Protein AF-A0A9W4S3T9-F1 (afdb_monomer_lite)

Radius of gyration: 27.07 Å; chains: 1; bounding box: 64×76×91 Å

Secondary structure (DSSP, 8-state):
---GGGG--PPPPPHHHHHHHHHHHTT---HHHHHHIIIII--EEEE--HHHHTTTTSS-------TT-HHHHHHHHHHHHHHTTS---------------------S-----TT--TTGGGSPPPPTTS---EEEEE-HHHH-TTS-GGGSPP---SEEEEEPPPPPPB-TTS-B-PPP---EEE-TTS-EEE-SS-HHHHHHHHHHHHHHT---EE-HHHHS----TTS-HHHHHHHHHHHHTHHHHHHHSSEEEEEEEEEE--HHHHHHHHHHHHHHTT-TTSPPP---HHHHHHHHHHHHHHHTSGGGG-TTHHHHHHHHGGGEEEEEEEPTT---------SS-PPP-GGGTS--SS--SEEEEE--

Sequence (372 aa):
MEDDLGKTGLPPLGVEDIEKMKDLWKFSIRRSAAETWAYRDIKFLVYDDTDDEMKGGTDDEQPFYDSEDEAATLQRAIEMSLETEHNSSGAEPSQHTETGPSDQHQSPNDHKPSGGCDICCNVPEFPYTRKARTFRLISPASLYPDRDLEQIPLCTHYVAVSYCWPEPIFDGQGQLLKTPVECKVRDLDGTVRDARALDDVLGRAVDFANCMGLRMIWIDQECLPQPTDQSPDEEKEYQQLGVQAMDLVYNRACVTVGLHAGTIVDQNQVNALRTLISLSEIGELRPLPRLNSLILDYLYSFLGMVTSDRWYTRAWVVQESISAGVGLFLSFRRGEGIEYPSSLRSSRNPPKHSLDLHPLRHSSQLINIQVD

pLDDT: mean 78.06, std 19.21, range [27.91, 98.19]

InterPro domains:
  IPR010730 Heterokaryon incompatibility [PF06985] (158-320)
  IPR052895 Heterokaryon Regulation/Transcriptional Modulator [PTHR24148] (136-325)

Structure (mmCIF, N/CA/C/O backbone):
data_AF-A0A9W4S3T9-F1
#
_entry.id   AF-A0A9W4S3T9-F1
#
loop_
_atom_site.group_PDB
_atom_site.id
_atom_site.type_symbol
_atom_site.label_atom_id
_atom_site.label_alt_id
_atom_site.label_comp_id
_atom_site.label_asym_id
_atom_site.label_entity_id
_atom_site.label_seq_id
_atom_site.pdbx_PDB_ins_code
_atom_site.Cartn_x
_atom_site.Cartn_y
_atom_site.Cartn_z
_atom_site.occupancy
_atom_site.B_iso_or_equiv
_atom_site.auth_seq_id
_atom_site.auth_comp_id
_atom_site.auth_asym_id
_atom_site.auth_atom_id
_atom_site.pdbx_PDB_model_num
ATOM 1 N N . MET A 1 1 ? -37.701 6.080 -22.596 1.00 43.81 1 MET A N 1
ATOM 2 C CA . MET A 1 1 ? -36.328 6.599 -22.483 1.00 43.81 1 MET A CA 1
ATOM 3 C C . MET A 1 1 ? -35.898 6.819 -23.918 1.00 43.81 1 MET A C 1
ATOM 5 O O . MET A 1 1 ? -35.579 5.856 -24.599 1.00 43.81 1 MET A O 1
ATOM 9 N N . GLU A 1 2 ? -36.182 8.016 -24.429 1.00 38.84 2 GLU A N 1
ATOM 10 C CA . GLU A 1 2 ? -35.899 8.379 -25.819 1.00 38.84 2 GLU A CA 1
ATOM 11 C C . GLU A 1 2 ? -34.386 8.526 -25.993 1.00 38.84 2 GLU A C 1
ATOM 13 O O . GLU A 1 2 ? -33.693 8.982 -25.086 1.00 38.84 2 GLU A O 1
ATOM 18 N N . ASP A 1 3 ? -33.894 8.044 -27.128 1.00 45.81 3 ASP A N 1
ATOM 19 C CA . ASP A 1 3 ? -32.485 7.998 -27.496 1.00 45.81 3 ASP A CA 1
ATOM 20 C C . ASP A 1 3 ? -31.960 9.420 -27.770 1.00 45.81 3 ASP A C 1
ATOM 22 O O . ASP A 1 3 ? -32.182 9.997 -28.837 1.00 45.81 3 ASP A O 1
ATOM 26 N N . ASP A 1 4 ? -31.295 10.001 -26.769 1.00 48.28 4 ASP A N 1
ATOM 27 C CA . ASP A 1 4 ? -30.724 11.357 -26.789 1.00 48.28 4 ASP A CA 1
ATOM 28 C C . ASP A 1 4 ? -29.464 11.487 -27.676 1.00 48.28 4 ASP A C 1
ATOM 30 O O . ASP A 1 4 ? -28.865 12.560 -27.765 1.00 48.28 4 ASP A O 1
ATOM 34 N N . LEU A 1 5 ? -29.059 10.432 -28.394 1.00 53.06 5 LEU A N 1
ATOM 35 C CA . LEU A 1 5 ? -27.903 10.476 -29.301 1.00 53.06 5 LEU A CA 1
ATOM 36 C C . LEU A 1 5 ? -28.215 11.100 -30.675 1.00 53.06 5 LEU A C 1
ATOM 38 O O . LEU A 1 5 ? -27.305 11.357 -31.460 1.00 53.06 5 LEU A O 1
ATOM 42 N N . GLY A 1 6 ? -29.482 11.406 -30.973 1.00 47.06 6 GLY A N 1
ATOM 43 C CA . GLY A 1 6 ? -29.911 11.928 -32.278 1.00 47.06 6 GLY A CA 1
ATOM 44 C C . GLY A 1 6 ? -29.695 13.430 -32.529 1.00 47.06 6 GLY A C 1
ATOM 45 O O . GLY A 1 6 ? -30.112 13.923 -33.577 1.00 47.06 6 GLY A O 1
ATOM 46 N N . LYS A 1 7 ? -29.107 14.191 -31.591 1.00 52.28 7 LYS A N 1
ATOM 47 C CA . LYS A 1 7 ? -29.035 15.671 -31.666 1.00 52.28 7 LYS A CA 1
ATOM 48 C C . LYS A 1 7 ? -27.660 16.292 -31.412 1.00 52.28 7 LYS A C 1
ATOM 50 O O . LYS A 1 7 ? -27.575 17.481 -31.112 1.00 52.28 7 LYS A O 1
ATOM 55 N N . THR A 1 8 ? -26.566 15.564 -31.586 1.00 50.91 8 THR A N 1
ATOM 56 C CA . THR A 1 8 ? -25.245 16.204 -31.639 1.00 50.91 8 THR A CA 1
ATOM 57 C C . THR A 1 8 ? -24.932 16.572 -33.088 1.00 50.91 8 THR A C 1
ATOM 59 O O . THR A 1 8 ? -24.363 15.801 -33.850 1.00 50.91 8 THR A O 1
ATOM 62 N N . GLY A 1 9 ? -25.323 17.785 -33.492 1.00 55.56 9 GLY A N 1
ATOM 63 C CA . GLY A 1 9 ? -24.909 18.412 -34.755 1.00 55.56 9 GLY A CA 1
ATOM 64 C C . GLY A 1 9 ? -23.423 18.785 -34.763 1.00 55.56 9 GLY A C 1
ATOM 65 O O . GLY A 1 9 ? -23.073 19.913 -35.099 1.00 55.56 9 GLY A O 1
ATOM 66 N N . LEU A 1 10 ? -22.558 17.872 -34.321 1.00 62.88 10 LEU A N 1
ATOM 67 C CA . LEU A 1 10 ? -21.119 18.057 -34.368 1.00 62.88 10 LEU A CA 1
ATOM 68 C C . LEU A 1 10 ? -20.654 17.819 -35.810 1.00 62.88 10 LEU A C 1
ATOM 70 O O . LEU A 1 10 ? -21.072 16.837 -36.432 1.00 62.88 10 LEU A O 1
ATOM 74 N N . PRO A 1 11 ? -19.827 18.716 -36.371 1.00 72.12 11 PRO A N 1
ATOM 75 C CA . PRO A 1 11 ? -19.249 18.495 -37.686 1.00 72.12 11 PRO A CA 1
ATOM 76 C C . PRO A 1 11 ? -18.428 17.192 -37.685 1.00 72.12 11 PRO A C 1
ATOM 78 O O . PRO A 1 11 ? -17.846 16.837 -36.656 1.00 72.12 11 PRO A O 1
ATOM 81 N N . PRO A 1 12 ? -18.381 16.459 -38.813 1.00 74.12 12 PRO A N 1
ATOM 82 C CA . PRO A 1 12 ? -17.532 15.280 -38.931 1.00 74.12 12 PRO A CA 1
ATOM 83 C C . PRO A 1 12 ? -16.073 15.662 -38.655 1.00 74.12 12 PRO A C 1
ATOM 85 O O . PRO A 1 12 ? -15.630 16.726 -39.087 1.00 74.12 12 PRO A O 1
ATOM 88 N N . LEU A 1 13 ? -15.354 14.789 -37.941 1.00 70.50 13 LEU A N 1
ATOM 89 C CA . LEU A 1 13 ? -13.956 14.997 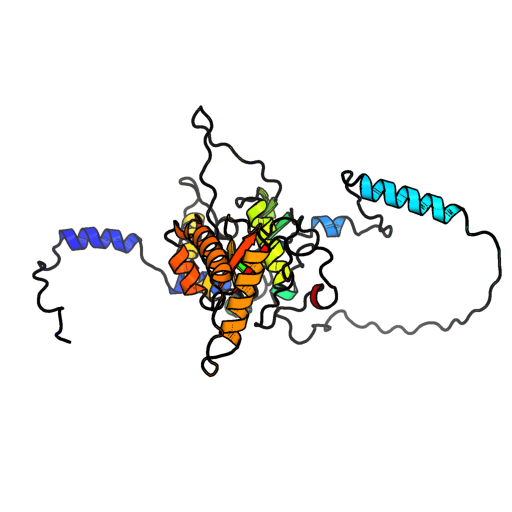-37.551 1.00 70.50 13 LEU A CA 1
ATOM 90 C C . LEU A 1 13 ? -13.119 15.421 -38.764 1.00 70.50 13 LEU A C 1
ATOM 92 O O . LEU A 1 13 ? -13.026 14.689 -39.754 1.00 70.50 13 LEU A O 1
ATOM 96 N N . GLY A 1 14 ? -12.538 16.617 -38.687 1.00 82.25 14 GLY A N 1
ATOM 97 C CA . GLY A 1 14 ? -11.689 17.168 -39.732 1.00 82.25 14 GLY A CA 1
ATOM 98 C C . GLY A 1 14 ? -10.287 16.562 -39.710 1.00 82.25 14 GLY A C 1
ATOM 99 O O . GLY A 1 14 ? -9.882 15.888 -38.764 1.00 82.25 14 GLY A O 1
ATOM 100 N N . VAL A 1 15 ? -9.500 16.840 -40.750 1.00 80.56 15 VAL A N 1
ATOM 101 C CA . VAL A 1 15 ? -8.091 16.408 -40.827 1.00 80.56 15 VAL A CA 1
ATOM 102 C C . VAL A 1 15 ? -7.276 16.958 -39.646 1.00 80.56 15 VAL A C 1
ATOM 104 O O . VAL A 1 15 ? -6.473 16.228 -39.074 1.00 80.56 15 VAL A O 1
ATOM 107 N N . GLU A 1 16 ? -7.554 18.192 -39.215 1.00 78.94 16 GLU A N 1
ATOM 108 C CA . GLU A 1 16 ? -6.926 18.809 -38.037 1.00 78.94 16 GLU A CA 1
ATOM 109 C C . GLU A 1 16 ? -7.301 18.106 -36.719 1.00 78.94 16 GLU A C 1
ATOM 111 O O . GLU A 1 16 ? -6.475 18.009 -35.811 1.00 78.94 16 GLU A O 1
ATOM 116 N N . ASP A 1 17 ? -8.521 17.569 -36.601 1.00 79.94 17 ASP A N 1
ATOM 117 C CA . ASP A 1 17 ? -8.941 16.798 -35.423 1.00 79.94 17 ASP A CA 1
ATOM 118 C C . ASP A 1 17 ? -8.271 15.423 -35.402 1.00 79.94 17 ASP A C 1
ATOM 120 O O . ASP A 1 17 ? -7.872 14.935 -34.348 1.00 79.94 17 ASP A O 1
ATOM 124 N N . ILE A 1 18 ? -8.085 14.815 -36.576 1.00 78.31 18 ILE A N 1
ATOM 125 C CA . ILE A 1 18 ? -7.327 13.570 -36.727 1.00 78.31 18 ILE A CA 1
ATOM 126 C C . ILE A 1 18 ? -5.853 13.788 -36.369 1.00 78.31 18 ILE A C 1
ATOM 128 O O . ILE A 1 18 ? -5.259 12.930 -35.721 1.00 78.31 18 ILE A O 1
ATOM 132 N N . GLU A 1 19 ? -5.257 14.925 -36.727 1.00 78.62 19 GLU A N 1
ATOM 133 C CA . GLU A 1 19 ? -3.894 15.274 -36.308 1.00 78.62 19 GLU A CA 1
ATOM 134 C C . GLU A 1 19 ? -3.786 15.480 -34.792 1.00 78.62 19 GLU A C 1
ATOM 136 O O . GLU A 1 19 ? -2.894 14.906 -34.172 1.00 78.62 19 GLU A O 1
ATOM 141 N N . LYS A 1 20 ? -4.749 16.164 -34.163 1.00 76.75 20 LYS A N 1
ATOM 142 C CA . LYS A 1 20 ? -4.821 16.262 -32.692 1.00 76.75 20 LYS A CA 1
ATOM 143 C C . LYS A 1 20 ? -5.058 14.905 -32.019 1.00 76.75 20 LYS A C 1
ATOM 145 O O . LYS A 1 20 ? -4.542 14.658 -30.935 1.00 76.75 20 LYS A O 1
ATOM 150 N N . MET A 1 21 ? -5.804 13.994 -32.648 1.00 73.31 21 MET A N 1
ATOM 151 C CA . MET A 1 21 ? -5.985 12.626 -32.144 1.00 73.31 21 MET A CA 1
ATOM 152 C C . MET A 1 21 ? -4.738 11.753 -32.320 1.00 73.31 21 MET A C 1
ATOM 154 O O . MET A 1 21 ? -4.527 10.852 -31.512 1.00 73.31 21 MET A O 1
ATOM 158 N N . LYS A 1 22 ? -3.875 12.011 -33.311 1.00 73.50 22 LYS A N 1
ATOM 159 C CA . LYS A 1 22 ? -2.570 11.330 -33.406 1.00 73.50 22 LYS A CA 1
ATOM 160 C C . LYS A 1 22 ? -1.690 11.651 -32.204 1.00 73.50 22 LYS A C 1
ATOM 162 O O . LYS A 1 22 ? -0.999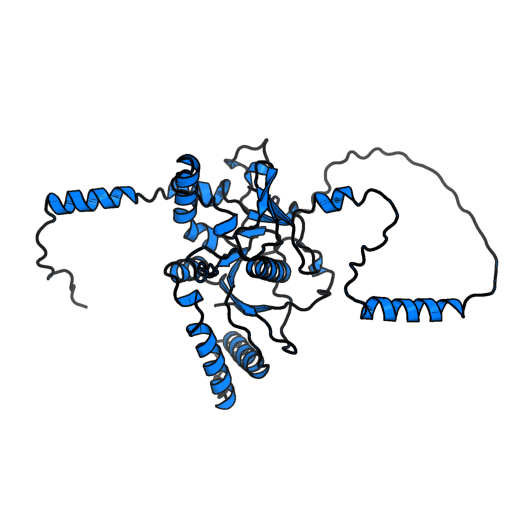 10.762 -31.713 1.00 73.50 22 LYS A O 1
ATOM 167 N N . ASP A 1 23 ? -1.788 12.865 -31.664 1.00 69.25 23 ASP A N 1
ATOM 168 C CA . ASP A 1 23 ? -1.137 13.196 -30.396 1.00 69.25 23 ASP A CA 1
ATOM 169 C C . ASP A 1 23 ? -1.711 12.401 -29.220 1.00 69.25 23 ASP A C 1
ATOM 171 O O . ASP A 1 23 ? -1.026 12.258 -28.214 1.00 69.25 23 ASP A O 1
ATOM 175 N N . LEU A 1 24 ? -2.923 11.844 -29.314 1.00 64.94 24 LEU A N 1
ATOM 176 C CA . LEU A 1 24 ? -3.455 10.938 -28.294 1.00 64.94 24 LEU A CA 1
ATOM 177 C C . LEU A 1 24 ? -2.892 9.518 -28.427 1.00 64.94 24 LEU A C 1
ATOM 179 O O . LEU A 1 24 ? -2.814 8.797 -27.435 1.00 64.94 24 LEU A O 1
ATOM 183 N N . TRP A 1 25 ? -2.428 9.116 -29.613 1.00 65.12 25 TRP A N 1
ATOM 184 C CA . TRP A 1 25 ? -1.804 7.804 -29.819 1.00 65.12 25 TRP A CA 1
ATOM 185 C C . TRP A 1 25 ? -0.447 7.663 -29.124 1.00 65.12 25 TRP A C 1
ATOM 187 O O . TRP A 1 25 ? -0.024 6.540 -28.856 1.00 65.12 25 TRP A O 1
ATOM 197 N N . LYS A 1 26 ? 0.203 8.770 -28.733 1.00 63.78 26 LYS A N 1
ATOM 198 C CA . LYS A 1 26 ? 1.371 8.716 -27.832 1.00 63.78 26 LYS A CA 1
ATOM 199 C C . LYS A 1 26 ? 1.022 8.159 -26.445 1.00 63.78 26 LYS A C 1
ATOM 201 O O . LYS A 1 26 ? 1.900 7.673 -25.743 1.00 63.78 26 LYS A O 1
ATOM 206 N N . PHE A 1 27 ? -0.261 8.173 -26.076 1.00 61.56 27 PHE A N 1
ATOM 207 C CA . PHE A 1 27 ? -0.792 7.542 -24.868 1.00 61.56 27 PHE A CA 1
ATOM 208 C C . PHE A 1 27 ? -1.327 6.128 -25.134 1.00 61.56 27 PHE A C 1
ATOM 210 O O . PHE A 1 27 ? -2.189 5.650 -24.401 1.00 61.56 27 PHE A O 1
ATOM 217 N N . SER A 1 28 ? -0.845 5.453 -26.187 1.00 67.19 28 SER A N 1
ATOM 218 C CA . SER A 1 28 ? -1.209 4.068 -26.498 1.00 67.19 28 SER A CA 1
ATOM 219 C C . SER A 1 28 ? -1.049 3.175 -25.265 1.00 67.19 28 SER A C 1
ATOM 221 O O . SER A 1 28 ? 0.069 2.889 -24.831 1.00 67.19 28 SER A O 1
ATOM 223 N N . ILE A 1 29 ? -2.175 2.688 -24.744 1.00 72.94 29 ILE A N 1
ATOM 224 C CA . ILE A 1 29 ? -2.203 1.735 -23.637 1.00 72.94 29 ILE A CA 1
ATOM 225 C C . ILE A 1 29 ? -1.814 0.364 -24.186 1.00 72.94 29 ILE A C 1
ATOM 227 O O . ILE A 1 29 ? -2.534 -0.227 -24.993 1.00 72.94 29 ILE A O 1
ATOM 231 N N . ARG A 1 30 ? -0.671 -0.166 -23.752 1.00 84.44 30 ARG A N 1
ATOM 232 C CA . ARG A 1 30 ? -0.219 -1.512 -24.126 1.00 84.44 30 ARG A CA 1
ATOM 233 C C . ARG A 1 30 ? -0.731 -2.509 -23.093 1.00 84.44 30 ARG A C 1
ATOM 235 O O . ARG A 1 30 ? 0.036 -2.993 -22.267 1.00 84.44 30 ARG A O 1
ATOM 242 N N . ARG A 1 31 ? -2.035 -2.811 -23.119 1.00 89.81 31 ARG A N 1
ATOM 243 C CA . ARG A 1 31 ? -2.674 -3.590 -22.042 1.00 89.81 31 ARG A CA 1
ATOM 244 C C . ARG A 1 31 ? -2.029 -4.959 -21.804 1.00 89.81 31 ARG A C 1
ATOM 246 O O . ARG A 1 31 ? -1.782 -5.302 -20.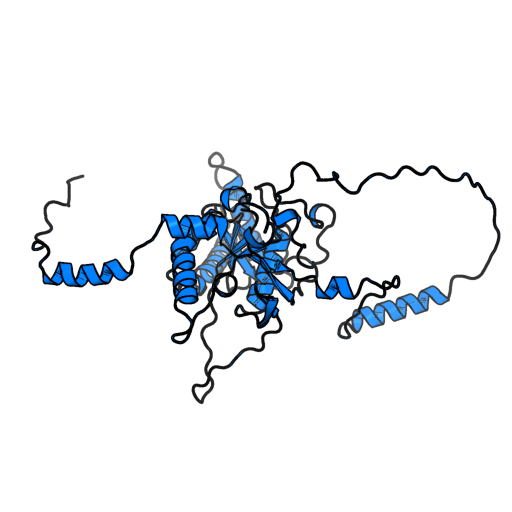658 1.00 89.81 31 ARG A O 1
ATOM 253 N N . SER A 1 32 ? -1.680 -5.693 -22.858 1.00 89.25 32 SER A N 1
ATOM 254 C CA . SER A 1 32 ? -0.994 -6.987 -22.725 1.00 89.25 32 SER A CA 1
ATOM 255 C C . SER A 1 32 ? 0.388 -6.871 -22.064 1.00 89.25 32 SER A C 1
ATOM 257 O O . SER A 1 32 ? 0.796 -7.753 -21.309 1.00 89.25 32 SER A O 1
ATOM 259 N N . ALA A 1 33 ? 1.108 -5.774 -22.319 1.00 91.12 33 ALA A N 1
ATOM 260 C CA . ALA A 1 33 ? 2.397 -5.504 -21.690 1.00 91.12 33 ALA A CA 1
ATOM 261 C C . ALA A 1 33 ? 2.220 -5.094 -20.222 1.00 91.12 33 ALA A C 1
ATOM 263 O O . ALA A 1 33 ? 2.941 -5.595 -19.369 1.00 91.12 33 ALA A O 1
ATOM 264 N N . ALA A 1 34 ? 1.223 -4.256 -19.920 1.00 92.06 34 ALA A N 1
ATOM 265 C CA . ALA A 1 34 ? 0.860 -3.879 -18.552 1.00 92.06 34 ALA A CA 1
ATOM 266 C C . ALA A 1 34 ? 0.435 -5.096 -17.712 1.00 92.06 34 ALA A C 1
ATOM 268 O O . ALA A 1 34 ? 0.827 -5.225 -16.556 1.00 92.06 34 ALA A O 1
ATOM 269 N N . GLU A 1 35 ? -0.316 -6.024 -18.309 1.00 91.00 35 GLU A N 1
ATOM 270 C CA . GLU A 1 35 ? -0.639 -7.312 -17.699 1.00 91.00 35 GLU A CA 1
ATOM 271 C C . GLU A 1 35 ? 0.629 -8.101 -17.405 1.00 91.00 35 GLU A C 1
ATOM 273 O O . GLU A 1 35 ? 0.898 -8.408 -16.247 1.00 91.00 35 GLU A O 1
ATOM 278 N N . THR A 1 36 ? 1.442 -8.370 -18.428 1.00 90.31 36 THR A N 1
ATOM 279 C CA . THR A 1 36 ? 2.706 -9.108 -18.269 1.00 90.31 36 THR A CA 1
ATOM 280 C C . THR A 1 36 ? 3.563 -8.516 -17.150 1.00 90.31 36 THR A C 1
ATOM 282 O O . THR A 1 36 ? 3.998 -9.251 -16.262 1.00 90.31 36 THR A O 1
ATOM 285 N N . TRP A 1 37 ? 3.696 -7.190 -17.133 1.00 93.44 37 TRP A N 1
ATOM 286 C CA . TRP A 1 37 ? 4.411 -6.456 -16.102 1.00 93.44 37 TRP A CA 1
ATOM 287 C C . TRP A 1 37 ? 3.823 -6.702 -14.704 1.00 93.44 37 TRP A C 1
ATOM 289 O O . TRP A 1 37 ? 4.542 -7.123 -13.800 1.00 93.44 37 TRP A O 1
ATOM 299 N N . ALA A 1 38 ? 2.509 -6.530 -14.519 1.00 92.62 38 ALA A N 1
ATOM 300 C CA . ALA A 1 38 ? 1.854 -6.712 -13.219 1.00 92.62 38 ALA A CA 1
ATOM 301 C C . ALA A 1 38 ? 1.935 -8.153 -12.695 1.00 92.62 38 ALA A C 1
ATOM 303 O O . ALA A 1 38 ? 1.896 -8.381 -11.486 1.00 92.62 38 ALA A O 1
ATOM 304 N N . TYR A 1 39 ? 2.010 -9.134 -13.594 1.00 87.19 39 TYR A N 1
ATOM 305 C CA . TYR A 1 39 ? 2.089 -10.545 -13.234 1.00 87.19 39 TYR A CA 1
ATOM 306 C C . TYR A 1 39 ? 3.517 -11.010 -12.940 1.00 87.19 39 TYR A C 1
ATOM 308 O O . TYR A 1 39 ? 3.695 -11.889 -12.096 1.00 87.19 39 TYR A O 1
ATOM 316 N N . ARG A 1 40 ? 4.518 -10.466 -13.638 1.00 84.81 40 ARG A N 1
ATOM 317 C CA . ARG A 1 40 ? 5.872 -11.044 -13.671 1.00 84.81 40 ARG A CA 1
ATOM 318 C C . ARG A 1 40 ? 6.954 -10.086 -13.196 1.00 84.81 40 ARG A C 1
ATOM 320 O O . ARG A 1 40 ? 7.814 -10.486 -12.414 1.00 84.81 40 ARG A O 1
ATOM 327 N N . ASP A 1 41 ? 6.881 -8.839 -13.644 1.00 90.62 41 ASP A N 1
ATOM 328 C CA . ASP A 1 41 ? 7.940 -7.847 -13.444 1.00 90.62 41 ASP A CA 1
ATOM 329 C C . ASP A 1 41 ? 7.688 -6.954 -12.227 1.00 90.62 41 ASP A C 1
ATOM 331 O O . ASP A 1 41 ? 8.581 -6.232 -11.784 1.00 90.62 41 ASP A O 1
ATOM 335 N N . ILE A 1 42 ? 6.481 -7.008 -11.656 1.00 94.94 42 ILE A N 1
ATOM 336 C CA . ILE A 1 42 ? 6.129 -6.273 -10.447 1.00 94.94 42 ILE A CA 1
ATOM 337 C C . ILE A 1 42 ? 7.175 -6.497 -9.347 1.00 94.94 42 ILE A C 1
ATOM 339 O O . ILE A 1 42 ? 7.613 -7.617 -9.067 1.00 94.94 42 ILE A O 1
ATOM 343 N N . LYS A 1 43 ? 7.576 -5.3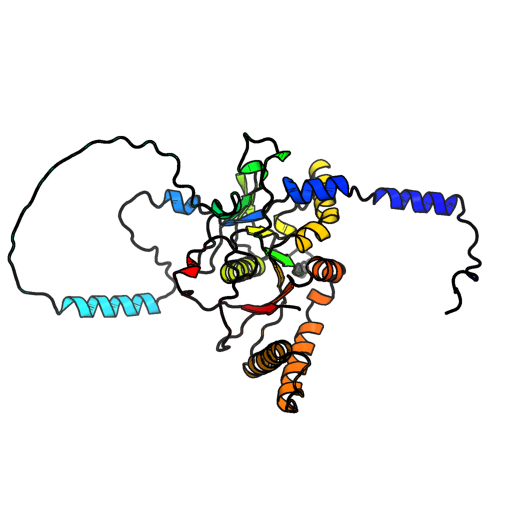94 -8.719 1.00 96.44 43 LYS A N 1
ATOM 344 C CA . LYS A 1 43 ? 8.527 -5.388 -7.611 1.00 96.44 43 LYS A CA 1
ATOM 345 C C . LYS A 1 43 ? 7.781 -5.192 -6.306 1.00 96.44 43 LYS A C 1
ATOM 347 O O . LYS A 1 43 ? 6.795 -4.461 -6.271 1.00 96.44 43 LYS A O 1
ATOM 352 N N . PHE A 1 44 ? 8.280 -5.801 -5.244 1.00 97.56 44 PHE A N 1
ATOM 353 C CA . PHE A 1 44 ? 7.753 -5.628 -3.899 1.00 97.56 44 PHE A CA 1
ATOM 354 C C . PHE A 1 44 ? 8.850 -5.157 -2.964 1.00 97.56 44 PHE A C 1
ATOM 356 O O . PHE A 1 44 ? 9.990 -5.610 -3.056 1.00 97.56 44 PHE A O 1
ATOM 363 N N . LEU A 1 45 ? 8.473 -4.280 -2.046 1.00 97.75 45 LEU A N 1
ATOM 364 C CA . LEU A 1 45 ? 9.273 -3.900 -0.901 1.00 97.75 45 LEU A CA 1
ATOM 365 C C . LEU A 1 45 ? 9.089 -4.948 0.203 1.00 97.75 45 LEU A C 1
ATOM 367 O O . LEU A 1 45 ? 7.959 -5.263 0.591 1.00 97.75 45 LEU A O 1
ATOM 371 N N . VAL A 1 46 ? 10.201 -5.483 0.699 1.00 96.69 46 VAL A N 1
ATOM 372 C CA . VAL A 1 46 ? 10.242 -6.480 1.777 1.00 96.69 46 VAL A CA 1
ATOM 373 C C . VAL A 1 46 ? 11.291 -6.101 2.817 1.00 96.69 46 VAL A C 1
ATOM 375 O O . VAL A 1 46 ? 12.135 -5.244 2.551 1.00 96.69 46 VAL A O 1
ATOM 378 N N . TYR A 1 47 ? 11.237 -6.720 3.999 1.00 95.88 47 TYR A N 1
ATOM 379 C CA . TYR A 1 47 ? 12.262 -6.521 5.025 1.00 95.88 47 TYR A CA 1
ATOM 380 C C . TYR A 1 47 ? 13.628 -7.021 4.531 1.00 95.88 47 TYR A C 1
ATOM 382 O O . TYR A 1 47 ? 13.713 -8.059 3.867 1.00 95.88 47 TYR A O 1
ATOM 390 N N . ASP A 1 48 ? 14.679 -6.252 4.814 1.00 94.31 48 ASP A N 1
ATOM 391 C CA . ASP A 1 48 ? 16.063 -6.644 4.548 1.00 94.31 48 ASP A CA 1
ATOM 392 C C . ASP A 1 48 ? 16.739 -7.021 5.867 1.00 94.31 48 ASP A C 1
ATOM 394 O O . ASP A 1 48 ? 17.174 -6.155 6.627 1.00 94.31 48 ASP A O 1
ATOM 398 N N . ASP A 1 49 ? 16.778 -8.326 6.118 1.00 89.12 49 ASP A N 1
ATOM 399 C CA . ASP A 1 49 ? 17.364 -9.001 7.276 1.00 89.12 49 ASP A CA 1
ATOM 400 C C . ASP A 1 49 ? 18.829 -9.411 7.066 1.00 89.12 49 ASP A C 1
ATOM 402 O O . ASP A 1 49 ? 19.449 -9.988 7.957 1.00 89.12 49 ASP A O 1
ATOM 406 N N . THR A 1 50 ? 19.423 -9.088 5.914 1.00 84.44 50 THR A N 1
ATOM 407 C CA . THR A 1 50 ? 20.782 -9.553 5.589 1.00 84.44 50 THR A CA 1
ATOM 408 C C . THR A 1 50 ? 21.866 -9.001 6.521 1.00 84.44 50 THR A C 1
ATOM 410 O O . THR A 1 50 ? 22.892 -9.653 6.719 1.00 84.44 50 THR A O 1
ATOM 413 N N . ASP A 1 51 ? 21.642 -7.834 7.133 1.00 69.56 51 ASP A N 1
ATOM 414 C CA . ASP A 1 51 ? 22.552 -7.263 8.135 1.00 69.56 51 ASP A CA 1
ATOM 415 C C . ASP A 1 51 ? 22.384 -7.908 9.527 1.00 69.56 51 ASP A C 1
ATOM 417 O O . ASP A 1 51 ? 23.330 -7.921 10.322 1.00 69.56 51 ASP A O 1
ATOM 421 N N . ASP A 1 52 ? 21.205 -8.467 9.822 1.00 64.69 52 ASP A N 1
ATOM 422 C CA . ASP A 1 52 ? 20.914 -9.150 11.088 1.00 64.69 52 ASP A CA 1
ATOM 423 C C . ASP A 1 52 ? 21.502 -10.571 11.087 1.00 64.69 52 ASP A C 1
ATOM 425 O O . ASP A 1 52 ? 22.085 -11.007 12.084 1.00 64.69 52 ASP A O 1
ATOM 429 N N . GLU A 1 53 ? 21.457 -11.263 9.943 1.00 59.06 53 GLU A N 1
ATOM 430 C CA . GLU A 1 53 ? 22.050 -12.597 9.771 1.00 59.06 53 GLU A CA 1
ATOM 431 C C . GLU A 1 53 ? 23.573 -12.607 9.999 1.00 59.06 53 GLU A C 1
ATOM 433 O O . GLU A 1 53 ? 24.111 -13.571 10.545 1.00 59.06 53 GLU A O 1
ATOM 438 N N . MET A 1 54 ? 24.287 -11.523 9.662 1.00 56.41 54 MET A N 1
ATOM 439 C CA . MET A 1 54 ? 25.737 -11.430 9.899 1.00 56.41 54 MET A CA 1
ATOM 440 C C . MET A 1 54 ? 26.116 -11.271 11.379 1.00 56.41 54 MET A C 1
ATOM 442 O O . MET A 1 54 ? 27.255 -11.562 11.748 1.00 56.41 54 MET A O 1
ATOM 446 N N . LYS A 1 55 ? 25.194 -10.819 12.239 1.00 52.16 55 LYS A N 1
ATOM 447 C CA . LYS A 1 55 ? 25.446 -10.637 13.680 1.00 52.16 55 LYS A CA 1
ATOM 448 C C . LYS A 1 55 ? 25.097 -11.873 14.516 1.00 52.16 55 LYS A C 1
ATOM 450 O O . LYS A 1 55 ? 25.540 -11.962 15.655 1.00 52.16 55 LYS A O 1
ATOM 455 N N . GLY A 1 56 ? 24.369 -12.842 13.956 1.00 43.84 56 GLY A N 1
ATOM 456 C CA . GLY A 1 56 ? 23.915 -14.059 14.646 1.00 43.84 56 GLY A CA 1
ATOM 457 C C . GLY A 1 56 ? 24.941 -15.197 14.765 1.00 43.84 56 GLY A C 1
ATOM 458 O O . GLY A 1 56 ? 24.560 -16.317 15.082 1.00 43.84 56 GLY A O 1
ATOM 459 N N . GLY A 1 57 ? 26.227 -14.954 14.484 1.00 41.16 57 GLY A N 1
ATOM 460 C CA . GLY A 1 57 ? 27.282 -15.981 14.472 1.00 41.16 57 GLY A CA 1
ATOM 461 C C . GLY A 1 57 ? 28.030 -16.206 15.794 1.00 41.16 57 GLY A C 1
ATOM 462 O O . GLY A 1 57 ? 29.007 -16.953 15.813 1.00 41.16 57 GLY A O 1
ATOM 463 N N . THR A 1 58 ? 27.627 -15.560 16.886 1.00 37.44 58 THR A N 1
ATOM 464 C CA . THR A 1 58 ? 28.200 -15.787 18.221 1.00 37.44 58 THR A CA 1
ATOM 465 C C . THR A 1 58 ? 27.084 -16.170 19.180 1.00 37.44 58 THR A C 1
ATOM 467 O O . THR A 1 58 ? 26.177 -15.368 19.385 1.00 37.44 58 THR A O 1
ATOM 470 N N . ASP A 1 59 ? 27.169 -17.374 19.755 1.00 42.22 59 ASP A N 1
ATOM 471 C CA . ASP A 1 59 ? 26.270 -17.956 20.768 1.00 42.22 59 ASP A CA 1
ATOM 472 C C . ASP A 1 59 ? 26.295 -17.197 22.117 1.00 42.22 59 ASP A C 1
ATOM 474 O O . ASP A 1 59 ? 26.454 -17.787 23.180 1.00 42.22 59 ASP A O 1
ATOM 478 N N . ASP A 1 60 ? 26.142 -15.877 22.084 1.00 39.75 60 ASP A N 1
ATOM 479 C CA . ASP A 1 60 ? 25.856 -15.034 23.239 1.00 39.75 60 ASP A CA 1
ATOM 480 C C . ASP A 1 60 ? 24.756 -14.053 22.816 1.00 39.75 60 ASP A C 1
ATOM 482 O O . ASP A 1 60 ? 25.013 -12.940 22.350 1.00 39.75 60 ASP A O 1
ATOM 486 N N . GLU A 1 61 ? 23.497 -14.480 22.953 1.00 43.00 61 GLU A N 1
ATOM 487 C CA . GLU A 1 61 ? 22.334 -13.595 22.876 1.00 43.00 61 GLU A CA 1
ATOM 488 C C . GLU A 1 61 ? 22.381 -12.583 24.038 1.00 43.00 61 GLU A C 1
ATOM 490 O O . GLU A 1 61 ? 21.711 -12.730 25.061 1.00 43.00 61 GLU A O 1
ATOM 495 N N . GLN A 1 62 ? 23.166 -11.515 23.890 1.00 38.75 62 GLN A N 1
ATOM 496 C CA . GLN A 1 62 ? 22.908 -10.269 24.600 1.00 38.75 62 GLN A CA 1
ATOM 497 C C . GLN A 1 62 ? 22.022 -9.383 23.717 1.00 38.75 62 GLN A C 1
ATOM 499 O O . GLN A 1 62 ? 22.457 -8.963 22.643 1.00 38.75 62 GLN A O 1
ATOM 504 N N . PRO A 1 63 ? 20.783 -9.066 24.141 1.00 39.75 63 PRO A N 1
ATOM 505 C CA . PRO A 1 63 ? 19.940 -8.142 23.403 1.00 39.75 63 PRO A CA 1
ATOM 506 C C . PRO A 1 63 ? 20.639 -6.785 23.317 1.00 39.75 63 PRO A C 1
ATOM 508 O O . PRO A 1 63 ? 21.043 -6.221 24.335 1.00 39.75 63 PRO A O 1
ATOM 511 N N . PHE A 1 64 ? 20.764 -6.259 22.103 1.00 37.91 64 PHE A N 1
ATOM 512 C CA . PHE A 1 64 ? 21.223 -4.901 21.847 1.00 37.91 64 PHE A CA 1
ATOM 513 C C . PHE A 1 64 ? 20.178 -3.917 22.405 1.00 37.91 64 PHE A C 1
ATOM 515 O O . PHE A 1 64 ? 19.173 -3.619 21.762 1.00 37.91 64 PHE A O 1
ATOM 522 N N . TYR A 1 65 ? 20.371 -3.479 23.652 1.00 37.91 65 TYR A N 1
ATOM 523 C CA . TYR A 1 65 ? 19.590 -2.405 24.264 1.00 37.91 65 TYR A CA 1
ATOM 524 C C . TYR A 1 65 ? 20.142 -1.066 23.776 1.00 37.91 65 TYR A C 1
ATOM 526 O O . TYR A 1 65 ? 21.173 -0.597 24.255 1.00 37.91 65 TYR A O 1
ATOM 534 N N . ASP A 1 66 ? 19.446 -0.447 22.825 1.00 33.84 66 ASP A N 1
ATOM 535 C CA . ASP A 1 66 ? 19.714 0.932 22.424 1.00 33.84 66 ASP A CA 1
ATOM 536 C C . ASP A 1 66 ? 19.235 1.891 23.531 1.00 33.84 66 ASP A C 1
ATOM 538 O O . ASP A 1 66 ? 18.040 2.123 23.706 1.00 33.84 66 ASP A O 1
ATOM 542 N N . SER A 1 67 ? 20.210 2.340 24.323 1.00 43.72 67 SER A N 1
ATOM 543 C CA . SER A 1 67 ? 20.448 3.606 25.048 1.00 43.72 67 SER A CA 1
ATOM 544 C C . SER A 1 67 ? 19.347 4.650 25.368 1.00 43.72 67 SER A C 1
ATOM 546 O O . SER A 1 67 ? 19.690 5.626 26.032 1.00 43.72 67 SER A O 1
ATOM 548 N N . GLU A 1 68 ? 18.080 4.542 24.967 1.00 46.25 68 GLU A N 1
ATOM 549 C CA . GLU A 1 68 ? 17.089 5.624 25.185 1.00 46.25 68 GLU A CA 1
ATOM 550 C C . GLU A 1 68 ? 15.922 5.275 26.120 1.00 46.25 68 GLU A C 1
ATOM 552 O O . GLU A 1 68 ? 15.106 6.142 26.425 1.00 46.25 68 GLU A O 1
ATOM 557 N N . ASP A 1 69 ? 15.856 4.051 26.649 1.00 58.62 69 ASP A N 1
ATOM 558 C CA . ASP A 1 69 ? 14.885 3.698 27.693 1.00 58.62 69 ASP A CA 1
ATOM 559 C C . ASP A 1 69 ? 15.575 3.608 29.065 1.00 58.62 69 ASP A C 1
ATOM 561 O O . ASP A 1 69 ? 15.849 2.532 29.614 1.00 58.62 69 ASP A O 1
ATOM 565 N N . GLU A 1 70 ? 15.911 4.778 29.621 1.00 58.97 70 GLU A N 1
ATOM 566 C CA . GLU A 1 70 ? 16.453 4.889 30.983 1.00 58.97 70 GLU A CA 1
ATOM 567 C C . GLU A 1 70 ? 15.501 4.266 32.019 1.00 58.97 70 GLU A C 1
ATOM 569 O O . GLU A 1 70 ? 15.959 3.740 33.035 1.00 58.97 70 GLU A O 1
ATOM 574 N N . ALA A 1 71 ? 14.188 4.256 31.753 1.00 61.34 71 ALA A N 1
ATOM 575 C CA . ALA A 1 71 ? 13.190 3.683 32.650 1.00 61.34 71 ALA A CA 1
ATOM 576 C C . ALA A 1 71 ? 13.269 2.149 32.681 1.00 61.34 71 ALA A C 1
ATOM 578 O O . ALA A 1 71 ? 13.328 1.562 33.765 1.00 61.34 71 ALA A O 1
ATOM 579 N N . ALA A 1 72 ? 13.368 1.497 31.518 1.00 57.44 72 ALA A N 1
ATOM 580 C CA . ALA A 1 72 ? 13.596 0.052 31.444 1.00 57.44 72 ALA A CA 1
ATOM 581 C C . ALA A 1 72 ? 14.961 -0.349 32.033 1.00 57.44 72 ALA A C 1
ATOM 583 O O . ALA A 1 72 ? 15.080 -1.381 32.700 1.00 57.44 72 ALA A O 1
ATOM 584 N N . THR A 1 73 ? 15.982 0.493 31.845 1.00 66.75 73 THR A N 1
ATOM 585 C CA . THR A 1 73 ? 17.328 0.276 32.399 1.00 66.75 73 THR A CA 1
ATOM 586 C C . THR A 1 73 ? 17.328 0.360 33.929 1.00 66.75 73 THR A C 1
ATOM 588 O O . THR A 1 73 ? 17.886 -0.511 34.600 1.00 66.75 73 THR A O 1
ATOM 591 N N . LEU A 1 74 ? 16.650 1.363 34.498 1.00 64.25 74 LEU A N 1
ATOM 592 C CA . LEU A 1 74 ? 16.511 1.535 35.944 1.00 64.25 74 LEU A CA 1
ATOM 593 C C . LEU A 1 74 ? 15.725 0.381 36.573 1.00 64.25 74 LEU A C 1
ATOM 595 O O . LEU A 1 74 ? 16.118 -0.138 37.617 1.00 64.25 74 LEU A O 1
ATOM 599 N N . GLN A 1 75 ? 14.644 -0.057 35.927 1.00 66.31 75 GLN A N 1
ATOM 600 C CA . GLN A 1 75 ? 13.809 -1.138 36.439 1.00 66.31 75 GLN A CA 1
ATOM 601 C C . GLN A 1 75 ? 14.561 -2.474 36.479 1.00 66.31 75 GLN A C 1
ATOM 603 O O . GLN A 1 75 ? 14.478 -3.190 37.475 1.00 66.31 75 GLN A O 1
ATOM 608 N N . ARG A 1 76 ? 15.396 -2.752 35.472 1.00 67.88 76 ARG A N 1
ATOM 609 C CA . ARG A 1 76 ? 16.265 -3.935 35.455 1.00 67.88 76 ARG A CA 1
ATOM 610 C C . ARG A 1 76 ? 17.401 -3.858 36.480 1.00 67.88 76 ARG A C 1
ATOM 612 O O . ARG A 1 76 ? 17.759 -4.872 37.070 1.00 67.88 76 ARG A O 1
ATOM 619 N N . ALA A 1 77 ? 17.957 -2.672 36.730 1.00 70.31 77 ALA A N 1
ATOM 620 C CA . ALA A 1 77 ? 18.960 -2.480 37.781 1.00 70.31 77 ALA A CA 1
ATOM 621 C C . ALA A 1 77 ? 18.375 -2.706 39.187 1.00 70.31 77 ALA A C 1
ATOM 623 O O . ALA A 1 77 ? 19.047 -3.267 40.053 1.00 70.31 77 ALA A O 1
ATOM 624 N N . ILE A 1 78 ? 17.114 -2.317 39.403 1.00 72.00 78 ILE A N 1
ATOM 625 C CA . ILE A 1 78 ? 16.370 -2.608 40.637 1.00 72.00 78 ILE A CA 1
ATOM 626 C C . ILE A 1 78 ? 16.140 -4.119 40.776 1.00 72.00 78 ILE A C 1
ATOM 628 O O . ILE A 1 78 ? 16.377 -4.675 41.844 1.00 72.00 78 ILE A O 1
ATOM 632 N N . GLU A 1 79 ? 15.739 -4.790 39.697 1.00 72.50 79 GLU A N 1
ATOM 633 C CA . GLU A 1 79 ? 15.465 -6.232 39.681 1.00 72.50 79 GLU A CA 1
ATOM 634 C C . GLU A 1 79 ? 16.730 -7.065 39.960 1.00 72.50 79 GLU A C 1
ATOM 636 O O . GLU A 1 79 ? 16.734 -7.902 40.860 1.00 72.50 79 GLU A O 1
ATOM 641 N N . MET A 1 80 ? 17.856 -6.740 39.315 1.00 71.94 80 MET A N 1
ATOM 642 C CA . MET A 1 80 ? 19.143 -7.407 39.573 1.00 71.94 80 MET A CA 1
ATOM 643 C C . MET A 1 80 ? 19.673 -7.171 40.995 1.00 71.94 80 MET A C 1
ATOM 645 O O . MET A 1 80 ? 20.363 -8.029 41.549 1.00 71.94 80 MET A O 1
ATOM 649 N N . SER A 1 81 ? 19.337 -6.026 41.599 1.00 69.19 81 SER A N 1
ATOM 650 C CA . SER A 1 81 ? 19.695 -5.718 42.991 1.00 69.19 81 SER A CA 1
ATOM 651 C C . SER A 1 81 ? 18.847 -6.504 43.999 1.00 69.19 81 SER A C 1
ATOM 653 O O . SER A 1 81 ? 19.284 -6.716 45.126 1.00 69.19 81 SER A O 1
ATOM 655 N N . LEU A 1 82 ? 17.647 -6.952 43.609 1.00 61.12 82 LEU A N 1
ATOM 656 C CA . LEU A 1 82 ? 16.757 -7.772 44.439 1.00 61.12 82 LEU A CA 1
ATOM 657 C C . LEU A 1 82 ? 17.082 -9.271 44.338 1.00 61.12 82 LEU A C 1
ATOM 659 O O . LEU A 1 82 ? 16.913 -10.006 45.309 1.00 61.12 82 LEU A O 1
ATOM 663 N N . GLU A 1 83 ? 17.596 -9.730 43.196 1.00 58.88 83 GLU A N 1
ATOM 664 C CA . GLU A 1 83 ? 17.977 -11.135 42.990 1.00 58.88 83 GLU A CA 1
ATOM 665 C C . GLU A 1 83 ? 19.266 -11.533 43.729 1.00 58.88 83 GLU A C 1
ATOM 667 O O . GLU A 1 83 ? 19.478 -12.710 44.026 1.00 58.88 83 GLU A O 1
ATOM 672 N N . THR A 1 84 ? 20.118 -10.570 44.095 1.00 47.53 84 THR A N 1
ATOM 673 C CA . THR A 1 84 ? 21.395 -10.858 44.771 1.00 47.53 84 THR A CA 1
ATOM 674 C C . THR A 1 84 ? 21.263 -11.177 46.268 1.00 47.53 84 THR A C 1
ATOM 676 O O . THR A 1 84 ? 22.241 -11.616 46.874 1.00 47.53 84 THR A O 1
ATOM 679 N N . GLU A 1 85 ? 20.077 -11.038 46.876 1.00 46.66 85 GLU A N 1
ATOM 680 C CA . GLU A 1 85 ? 19.866 -11.313 48.312 1.00 46.66 85 GLU A CA 1
ATOM 681 C C . GLU A 1 85 ? 19.278 -12.706 48.622 1.00 46.66 85 GLU A C 1
ATOM 683 O O . GLU A 1 85 ? 19.203 -13.110 49.788 1.00 46.66 85 GLU A O 1
ATOM 688 N N . HIS A 1 86 ? 18.918 -13.500 47.607 1.00 47.19 86 HIS A N 1
ATOM 689 C CA . HIS A 1 86 ? 18.303 -14.819 47.795 1.00 47.19 86 HIS A CA 1
ATOM 690 C C . HIS A 1 86 ? 18.877 -15.884 46.856 1.00 47.19 86 HIS A C 1
ATOM 692 O O . HIS A 1 86 ? 18.187 -16.363 45.968 1.00 47.19 86 HIS A O 1
ATOM 698 N N . ASN A 1 87 ? 20.124 -16.310 47.086 1.00 39.72 87 ASN A N 1
ATOM 699 C CA . ASN A 1 87 ? 20.506 -17.712 46.869 1.00 39.72 87 ASN A CA 1
ATOM 700 C C . ASN A 1 87 ? 21.848 -18.045 47.537 1.00 39.72 87 ASN A C 1
ATOM 702 O O . ASN A 1 87 ? 22.935 -17.804 47.018 1.00 39.72 87 ASN A O 1
ATOM 706 N N . SER A 1 88 ? 21.764 -18.641 48.722 1.00 38.81 88 SER A N 1
ATOM 707 C CA . SER A 1 88 ? 22.840 -19.409 49.347 1.00 38.81 88 SER A CA 1
ATOM 708 C C . SER A 1 88 ? 22.237 -20.684 49.928 1.00 38.81 88 SER A C 1
ATOM 710 O O . SER A 1 88 ? 21.178 -20.628 50.549 1.00 38.81 88 SER A O 1
ATOM 712 N N . SER A 1 89 ? 22.969 -21.795 49.773 1.00 34.47 89 SER A N 1
ATOM 713 C CA . SER A 1 89 ? 22.651 -23.201 50.113 1.00 34.47 89 SER A CA 1
ATOM 714 C C . SER A 1 89 ? 21.784 -23.937 49.077 1.00 34.47 89 SER A C 1
ATOM 716 O O . SER A 1 89 ? 20.778 -23.412 48.634 1.00 34.47 89 SER A O 1
ATOM 718 N N . GLY A 1 90 ? 22.095 -25.149 48.612 1.00 31.05 90 GLY A N 1
ATOM 719 C CA . GLY A 1 90 ? 23.167 -26.104 48.896 1.00 31.05 90 GLY A CA 1
ATOM 720 C C . GLY A 1 90 ? 22.990 -27.353 48.002 1.00 31.05 90 GLY A C 1
ATOM 721 O O . GLY A 1 90 ? 21.931 -27.549 47.417 1.00 31.05 90 GLY A O 1
ATOM 722 N N . ALA A 1 91 ? 24.064 -28.137 47.884 1.00 29.52 91 ALA A N 1
ATOM 723 C CA . ALA A 1 91 ? 24.315 -29.336 47.059 1.00 29.52 91 ALA A CA 1
ATOM 724 C C . ALA A 1 91 ? 23.265 -30.491 47.190 1.00 29.52 91 ALA A C 1
ATOM 726 O O . ALA A 1 91 ? 22.487 -30.472 48.135 1.00 29.52 91 ALA A O 1
ATOM 727 N N . GLU A 1 92 ? 23.125 -31.531 46.342 1.00 31.94 92 GLU A N 1
ATOM 728 C CA . GLU A 1 92 ? 24.079 -32.468 45.693 1.00 31.94 92 GLU A CA 1
ATOM 729 C C . GLU A 1 92 ? 23.362 -33.402 44.640 1.00 31.94 92 GLU A C 1
ATOM 731 O O . GLU A 1 92 ? 22.145 -33.287 44.479 1.00 31.94 92 GLU A O 1
ATOM 736 N N . PRO A 1 93 ? 24.069 -34.319 43.916 1.00 45.56 93 PRO A N 1
ATOM 737 C CA . PRO A 1 93 ? 23.732 -34.817 42.563 1.00 45.56 93 PRO A CA 1
ATOM 738 C C . PRO A 1 93 ? 23.396 -36.328 42.432 1.00 45.56 93 PRO A C 1
ATOM 740 O O . PRO A 1 93 ? 23.680 -37.110 43.336 1.00 45.56 93 PRO A O 1
ATOM 743 N N . SER A 1 94 ? 22.881 -36.753 41.258 1.00 30.38 94 SER A N 1
ATOM 744 C CA . SER A 1 94 ? 22.932 -38.108 40.620 1.00 30.38 94 SER A CA 1
ATOM 745 C C . SER A 1 94 ? 21.890 -38.165 39.473 1.00 30.38 94 SER A C 1
ATOM 747 O O . SER A 1 94 ? 20.852 -37.538 39.611 1.00 30.38 94 SER A O 1
ATOM 749 N N . GLN A 1 95 ? 21.995 -38.856 38.330 1.00 29.91 95 GLN A N 1
ATOM 750 C CA . GLN A 1 95 ? 22.835 -39.958 37.856 1.00 29.91 95 GLN A CA 1
ATOM 751 C C . GLN A 1 95 ? 22.712 -40.087 36.316 1.00 29.91 95 GLN A C 1
ATOM 753 O O . GLN A 1 95 ? 21.712 -39.692 35.721 1.00 29.91 95 GLN A O 1
ATOM 758 N N . HIS A 1 96 ? 23.736 -40.693 35.714 1.00 30.09 96 HIS A N 1
ATOM 759 C CA . HIS A 1 96 ? 23.887 -41.075 34.307 1.00 30.09 96 HIS A CA 1
ATOM 760 C C . HIS A 1 96 ? 22.754 -41.939 33.720 1.00 30.09 96 HIS A C 1
ATOM 762 O O . HIS A 1 96 ? 22.249 -42.852 34.372 1.00 30.09 96 HIS A O 1
ATOM 768 N N . THR A 1 97 ? 22.521 -41.805 32.411 1.00 27.91 97 THR A N 1
ATOM 769 C CA . THR A 1 97 ? 22.448 -42.975 31.514 1.00 27.91 97 THR A CA 1
ATOM 770 C C . THR A 1 97 ? 22.827 -42.581 30.087 1.00 27.91 97 THR A C 1
ATOM 772 O O . THR A 1 97 ? 22.120 -41.838 29.414 1.00 27.91 97 THR A O 1
ATOM 775 N N . GLU A 1 98 ? 23.977 -43.083 29.642 1.00 29.73 98 GLU A N 1
ATOM 776 C CA . GLU A 1 98 ? 24.408 -43.099 28.246 1.00 29.73 98 GLU A CA 1
ATOM 777 C C . GLU A 1 98 ? 23.731 -44.266 27.515 1.00 29.73 98 GLU A C 1
ATOM 779 O O . GLU A 1 98 ? 23.700 -45.382 28.027 1.00 29.73 98 GLU A O 1
ATOM 784 N N . THR A 1 99 ? 23.269 -44.042 26.286 1.00 29.69 99 THR A N 1
ATOM 785 C CA . THR A 1 99 ? 23.369 -45.031 25.200 1.00 29.69 99 THR A CA 1
ATOM 786 C C . THR A 1 99 ? 23.551 -44.265 23.892 1.00 29.69 99 THR A C 1
ATOM 788 O O . THR A 1 99 ? 22.755 -43.394 23.556 1.00 29.69 99 THR A O 1
ATOM 791 N N . GLY A 1 100 ? 24.672 -44.534 23.219 1.00 29.72 100 GLY A N 1
ATOM 792 C CA . GLY A 1 100 ? 25.094 -43.883 21.981 1.00 29.72 100 GLY A CA 1
ATOM 793 C C . GLY A 1 100 ? 24.466 -44.480 20.709 1.00 29.72 100 GLY A C 1
ATOM 794 O O . GLY A 1 100 ? 23.367 -45.030 20.756 1.00 29.72 100 GLY A O 1
ATOM 795 N N . PRO A 1 101 ? 25.133 -44.345 19.551 1.00 37.88 101 PRO A N 1
ATOM 796 C CA . PRO A 1 101 ? 24.611 -43.559 18.439 1.00 37.88 101 PRO A CA 1
ATOM 797 C C . PRO A 1 101 ? 24.110 -44.435 17.285 1.00 37.88 101 PRO A C 1
ATOM 799 O O . PRO A 1 101 ? 24.596 -45.546 17.072 1.00 37.88 101 PRO A O 1
ATOM 802 N N . SER A 1 102 ? 23.172 -43.917 16.492 1.00 30.00 102 SER A N 1
ATOM 803 C CA . SER A 1 102 ? 22.864 -44.491 15.183 1.00 30.00 102 SER A CA 1
ATOM 804 C C . SER A 1 102 ? 22.810 -43.389 14.136 1.00 30.00 102 SER A C 1
ATOM 806 O O . SER A 1 102 ? 21.858 -42.615 14.057 1.00 30.00 102 SER A O 1
ATOM 808 N N . ASP A 1 103 ? 23.887 -43.345 13.357 1.00 33.47 103 ASP A N 1
ATOM 809 C CA . ASP A 1 103 ? 24.000 -42.651 12.087 1.00 33.47 103 ASP A CA 1
ATOM 810 C C . ASP A 1 103 ? 22.929 -43.144 11.109 1.00 33.47 103 ASP A C 1
ATOM 812 O O . ASP A 1 103 ? 22.961 -44.289 10.651 1.00 33.47 103 ASP A O 1
ATOM 816 N N . GLN A 1 104 ? 22.029 -42.248 10.713 1.00 32.38 104 GLN A N 1
ATOM 817 C CA . GLN A 1 104 ? 21.437 -42.279 9.381 1.00 32.38 104 GLN A CA 1
ATOM 818 C C . GLN A 1 104 ? 21.466 -40.867 8.809 1.00 32.38 104 GLN A C 1
ATOM 820 O O . GLN A 1 104 ? 20.681 -40.000 9.185 1.00 32.38 104 GLN A O 1
ATOM 825 N N . HIS A 1 105 ? 22.396 -40.665 7.877 1.00 35.38 105 HIS A N 1
ATOM 826 C CA . HIS A 1 105 ? 22.358 -39.601 6.885 1.00 35.38 105 HIS A CA 1
ATOM 827 C C . HIS A 1 105 ? 20.959 -39.523 6.256 1.00 35.38 105 HIS A C 1
ATOM 829 O O . HIS A 1 105 ? 20.602 -40.353 5.420 1.00 35.38 105 HIS A O 1
ATOM 835 N N . GLN A 1 106 ? 20.181 -38.513 6.637 1.00 31.39 106 GLN A N 1
ATOM 836 C CA . GLN A 1 106 ? 19.026 -38.060 5.873 1.00 31.39 106 GLN A CA 1
ATOM 837 C C . GLN A 1 106 ? 19.443 -36.803 5.113 1.00 31.39 106 GLN A C 1
ATOM 839 O O . GLN A 1 106 ? 19.901 -35.824 5.700 1.00 31.39 106 GLN A O 1
ATOM 844 N N . SER A 1 107 ? 19.364 -36.883 3.785 1.00 32.50 107 SER A N 1
ATOM 845 C CA . SER A 1 107 ? 19.626 -35.770 2.876 1.00 32.50 107 SER A CA 1
ATOM 846 C C . SER A 1 107 ? 18.745 -34.557 3.207 1.00 32.50 107 SER A C 1
ATOM 848 O O . SER A 1 107 ? 17.576 -34.734 3.549 1.00 32.50 107 SER A O 1
ATOM 850 N N . PRO A 1 108 ? 19.255 -33.326 3.039 1.00 35.22 108 PRO A N 1
ATOM 851 C CA . PRO A 1 108 ? 18.503 -32.106 3.280 1.00 35.22 108 PRO A CA 1
ATOM 852 C C . PRO A 1 108 ? 17.654 -31.790 2.045 1.00 35.22 108 PRO A C 1
ATOM 854 O O . PRO A 1 108 ? 18.074 -31.034 1.181 1.00 35.22 108 PRO A O 1
ATOM 857 N N . ASN A 1 109 ? 16.495 -32.425 1.907 1.00 45.72 109 ASN A N 1
ATOM 858 C CA . ASN A 1 109 ? 15.418 -31.952 1.037 1.00 45.72 109 ASN A CA 1
ATOM 859 C C . ASN A 1 109 ? 14.112 -32.646 1.439 1.00 45.72 109 ASN A C 1
ATOM 861 O O . ASN A 1 109 ? 14.116 -33.832 1.743 1.00 45.72 109 ASN A O 1
ATOM 865 N N . ASP A 1 110 ? 13.014 -31.891 1.402 1.00 40.53 110 ASP A N 1
ATOM 866 C CA . ASP A 1 110 ? 11.617 -32.328 1.584 1.00 40.53 110 ASP A CA 1
ATOM 867 C C . ASP A 1 110 ? 10.983 -32.238 2.982 1.00 40.53 110 ASP A C 1
ATOM 869 O O . ASP A 1 110 ? 10.182 -33.081 3.389 1.00 40.53 110 ASP A O 1
ATOM 873 N N . HIS A 1 111 ? 11.178 -31.108 3.662 1.00 38.16 111 HIS A N 1
ATOM 874 C CA . HIS A 1 111 ? 10.163 -30.577 4.585 1.00 38.16 111 HIS A CA 1
ATOM 875 C C . HIS A 1 111 ? 9.590 -29.261 4.056 1.00 38.16 111 HIS A C 1
ATOM 877 O O . HIS A 1 111 ? 9.709 -28.209 4.675 1.00 38.16 111 HIS A O 1
ATOM 883 N N . LYS A 1 112 ? 8.950 -29.312 2.880 1.00 42.97 112 LYS A N 1
ATOM 884 C CA . LYS A 1 112 ? 8.111 -28.208 2.404 1.00 42.97 112 LYS A CA 1
ATOM 885 C C . LYS A 1 112 ? 6.771 -28.301 3.152 1.00 42.97 112 LYS A C 1
ATOM 887 O O . LYS A 1 112 ? 6.056 -29.283 2.939 1.00 42.97 112 LYS A O 1
ATOM 892 N N . PRO A 1 113 ? 6.406 -27.356 4.042 1.00 44.56 113 PRO A N 1
ATOM 893 C CA . PRO A 1 113 ? 5.088 -27.366 4.661 1.00 44.56 113 PRO A CA 1
ATOM 894 C C . PRO A 1 113 ? 4.036 -27.259 3.554 1.00 44.56 113 PRO A C 1
ATOM 896 O O . PRO A 1 113 ? 3.952 -26.265 2.832 1.00 44.56 113 PRO A O 1
ATOM 899 N N . SER A 1 114 ? 3.269 -28.331 3.388 1.00 49.97 114 SER A N 1
ATOM 900 C CA . SER A 1 114 ? 2.230 -28.464 2.378 1.00 49.97 114 SER A CA 1
ATOM 901 C C . SER A 1 114 ? 1.162 -27.382 2.582 1.00 49.97 114 SER A C 1
ATOM 903 O O . SER A 1 114 ? 0.401 -27.421 3.546 1.00 49.97 114 SER A O 1
ATOM 905 N N . GLY A 1 115 ? 1.121 -26.390 1.682 1.00 65.19 115 GLY A N 1
ATOM 906 C CA . GLY A 1 115 ? 0.032 -25.404 1.595 1.00 65.19 115 GLY A CA 1
ATOM 907 C C . GLY A 1 115 ? 0.418 -23.919 1.630 1.00 65.19 115 GLY A C 1
ATOM 908 O O . GLY A 1 115 ? -0.477 -23.085 1.560 1.00 65.19 115 GLY A O 1
ATOM 909 N N . GLY A 1 116 ? 1.702 -23.562 1.736 1.00 74.75 116 GLY A N 1
ATOM 910 C CA . GLY A 1 116 ? 2.149 -22.160 1.674 1.00 74.75 116 GLY A CA 1
ATOM 911 C C . GLY A 1 116 ? 2.308 -21.623 0.245 1.00 74.75 116 GLY A C 1
ATOM 912 O O . GLY A 1 116 ? 2.557 -22.384 -0.688 1.00 74.75 116 GLY A O 1
ATOM 913 N N . CYS A 1 117 ? 2.192 -20.305 0.063 1.00 86.94 117 CYS A N 1
ATOM 914 C CA . CYS A 1 117 ? 2.529 -19.654 -1.203 1.00 86.94 117 CYS A CA 1
ATOM 915 C C . CYS A 1 117 ? 4.049 -19.618 -1.403 1.00 86.94 117 CYS A C 1
ATOM 917 O O . CYS A 1 117 ? 4.769 -19.037 -0.594 1.00 86.94 117 CYS A O 1
ATOM 919 N N . ASP A 1 118 ? 4.519 -20.176 -2.519 1.00 85.06 118 ASP A N 1
ATOM 920 C CA . ASP A 1 118 ? 5.947 -20.338 -2.823 1.00 85.06 118 ASP A CA 1
ATOM 921 C C . ASP A 1 118 ? 6.752 -19.026 -2.815 1.00 85.06 118 ASP A C 1
ATOM 923 O O . ASP A 1 118 ? 7.932 -19.044 -2.490 1.00 85.06 118 ASP A O 1
ATOM 927 N N . ILE A 1 119 ? 6.136 -17.881 -3.115 1.00 89.12 119 ILE A N 1
ATOM 928 C CA . ILE A 1 119 ? 6.841 -16.591 -3.124 1.00 89.12 119 ILE A CA 1
ATOM 929 C C . ILE A 1 119 ? 6.927 -16.011 -1.716 1.00 89.12 119 ILE A C 1
ATOM 931 O O . ILE A 1 119 ? 8.011 -15.896 -1.151 1.00 89.12 119 ILE A O 1
ATOM 935 N N . CYS A 1 120 ? 5.789 -15.637 -1.126 1.00 90.06 120 CYS A N 1
ATOM 936 C CA . CYS A 1 120 ? 5.804 -14.852 0.108 1.00 90.06 120 CYS A CA 1
ATOM 937 C C . CYS A 1 120 ? 6.227 -15.668 1.336 1.00 90.06 120 CYS A C 1
ATOM 939 O O . CYS A 1 120 ? 6.657 -15.079 2.322 1.00 90.06 120 CYS A O 1
ATOM 941 N N . CYS A 1 121 ? 6.135 -17.004 1.304 1.00 88.25 121 CYS A N 1
ATOM 942 C CA . CYS A 1 121 ? 6.619 -17.832 2.411 1.00 88.25 121 CYS A CA 1
ATOM 943 C C . CYS A 1 121 ? 8.145 -17.781 2.576 1.00 88.25 121 CYS A C 1
ATOM 945 O O . CYS A 1 121 ? 8.614 -18.011 3.687 1.00 88.25 121 CYS A O 1
ATOM 947 N N . ASN A 1 122 ? 8.885 -17.441 1.516 1.00 86.62 122 ASN A N 1
ATOM 948 C CA . ASN A 1 122 ? 10.346 -17.300 1.529 1.00 86.62 122 ASN A CA 1
ATOM 949 C C . ASN A 1 122 ? 10.812 -15.861 1.802 1.00 86.62 122 ASN A C 1
ATOM 951 O O . ASN A 1 122 ? 12.005 -15.578 1.787 1.00 86.62 122 ASN A O 1
ATOM 955 N N . VAL A 1 123 ? 9.872 -14.940 2.010 1.00 91.25 123 VAL A N 1
ATOM 956 C CA . VAL A 1 123 ? 10.164 -13.557 2.383 1.00 91.25 123 VAL A CA 1
ATOM 957 C C . VAL A 1 123 ? 10.164 -13.462 3.910 1.00 91.25 123 VAL A C 1
ATOM 959 O O . VAL A 1 123 ? 9.254 -14.039 4.525 1.00 91.25 123 VAL A O 1
ATOM 962 N N . PRO A 1 124 ? 11.136 -12.759 4.522 1.00 92.00 124 PRO A N 1
ATOM 963 C CA . PRO A 1 124 ? 11.155 -12.547 5.962 1.00 92.00 124 PRO A CA 1
ATOM 964 C C . PRO A 1 124 ? 9.945 -11.739 6.426 1.00 92.00 124 PRO A C 1
ATOM 966 O O . PRO A 1 124 ? 9.349 -10.957 5.683 1.00 92.00 124 PRO A O 1
ATOM 969 N N . GLU A 1 125 ? 9.551 -11.956 7.673 1.00 91.75 125 GLU A N 1
ATOM 970 C CA . GLU A 1 125 ? 8.508 -11.154 8.302 1.00 91.75 125 GLU A CA 1
ATOM 971 C C . GLU A 1 125 ? 9.057 -9.785 8.693 1.00 91.75 125 GLU A C 1
ATOM 973 O O . GLU A 1 125 ? 10.236 -9.642 9.014 1.00 91.75 125 GLU A O 1
ATOM 978 N N . PHE A 1 126 ? 8.198 -8.766 8.688 1.00 91.94 126 PHE A N 1
ATOM 979 C CA . PHE A 1 126 ? 8.609 -7.467 9.196 1.00 91.94 126 PHE A CA 1
ATOM 980 C C . PHE A 1 126 ? 8.806 -7.528 10.720 1.00 91.94 126 PHE A C 1
ATOM 982 O O . PHE A 1 126 ? 8.033 -8.192 11.419 1.00 91.94 126 PHE A O 1
ATOM 989 N N . PRO A 1 127 ? 9.785 -6.791 11.272 1.00 87.75 127 PRO A N 1
ATOM 990 C CA . PRO A 1 127 ? 10.019 -6.769 12.707 1.00 87.75 127 PRO A CA 1
ATOM 991 C C . PRO A 1 127 ? 8.806 -6.210 13.462 1.00 87.75 127 PRO A C 1
ATOM 993 O O . PRO A 1 127 ? 8.211 -5.195 13.085 1.00 87.75 127 PRO A O 1
ATOM 996 N N . TYR A 1 128 ? 8.467 -6.834 14.592 1.00 76.25 128 TYR A N 1
ATOM 997 C CA . TYR A 1 128 ? 7.316 -6.427 15.413 1.00 76.25 128 TYR A CA 1
ATOM 998 C C . TYR A 1 128 ? 7.516 -5.090 16.130 1.00 76.25 128 TYR A C 1
ATOM 1000 O O . TYR A 1 128 ? 6.552 -4.481 16.592 1.00 76.25 128 TYR A O 1
ATOM 1008 N N . THR A 1 129 ? 8.763 -4.635 16.257 1.00 70.62 129 THR A N 1
ATOM 1009 C CA . THR A 1 129 ? 9.140 -3.409 16.975 1.00 70.62 129 THR A CA 1
ATOM 1010 C C . THR A 1 129 ? 8.856 -2.133 16.179 1.00 70.62 129 THR A C 1
ATOM 1012 O O . THR A 1 129 ? 9.174 -1.047 16.653 1.00 70.62 129 THR A O 1
ATOM 1015 N N . ARG A 1 130 ? 8.241 -2.234 14.986 1.00 63.69 130 ARG A N 1
ATOM 1016 C CA . ARG A 1 130 ? 7.879 -1.115 14.084 1.00 63.69 130 ARG A CA 1
ATOM 1017 C C . ARG A 1 130 ? 9.044 -0.289 13.543 1.00 63.69 130 ARG A C 1
ATOM 1019 O O . ARG A 1 130 ? 8.819 0.689 12.840 1.00 63.69 130 ARG A O 1
ATOM 1026 N N . LYS A 1 131 ? 10.282 -0.686 13.826 1.00 71.62 131 LYS A N 1
ATOM 1027 C CA . LYS A 1 131 ? 11.498 0.002 13.379 1.00 71.62 131 LYS A CA 1
ATOM 1028 C C . LYS A 1 131 ? 12.136 -0.711 12.188 1.00 71.62 131 LYS A C 1
ATOM 1030 O O . LYS A 1 131 ? 13.348 -0.873 12.149 1.00 71.62 131 LYS A O 1
ATOM 1035 N N . ALA A 1 132 ? 11.332 -1.154 11.220 1.00 84.44 132 ALA A N 1
ATOM 1036 C CA . ALA A 1 132 ? 11.886 -1.620 9.952 1.00 84.44 132 ALA A CA 1
ATOM 1037 C C . ALA A 1 132 ? 12.539 -0.417 9.256 1.00 84.44 132 ALA A C 1
ATOM 1039 O O . ALA A 1 132 ? 11.843 0.470 8.763 1.00 84.44 132 ALA A O 1
ATOM 1040 N N . ARG A 1 133 ? 13.872 -0.347 9.312 1.00 90.81 133 ARG A N 1
ATOM 1041 C CA . ARG A 1 133 ? 14.667 0.722 8.690 1.00 90.81 133 ARG A CA 1
ATOM 1042 C C . ARG A 1 133 ? 15.367 0.259 7.423 1.00 90.81 133 ARG A C 1
ATOM 1044 O O . ARG A 1 133 ? 15.736 1.090 6.605 1.00 90.81 133 ARG A O 1
ATOM 1051 N N . THR A 1 134 ? 15.522 -1.044 7.244 1.00 94.62 134 THR A N 1
ATOM 1052 C CA . THR A 1 134 ? 16.171 -1.648 6.087 1.00 94.62 134 THR A CA 1
ATOM 1053 C C . THR A 1 134 ? 15.149 -2.451 5.298 1.00 94.62 134 THR A C 1
ATOM 1055 O O . THR A 1 134 ? 14.430 -3.306 5.821 1.00 94.62 134 THR A O 1
ATOM 1058 N N . PHE A 1 135 ? 15.060 -2.136 4.014 1.00 97.00 135 PHE A N 1
ATOM 1059 C CA . PHE A 1 135 ? 14.190 -2.811 3.071 1.00 97.00 135 PHE A CA 1
ATOM 1060 C C . PHE A 1 135 ? 14.982 -3.224 1.843 1.00 97.00 135 PHE A C 1
ATOM 1062 O O . PHE A 1 135 ? 16.017 -2.641 1.520 1.00 97.00 135 PHE A O 1
ATOM 1069 N N . ARG A 1 136 ? 14.449 -4.187 1.100 1.00 96.69 136 ARG A N 1
ATOM 1070 C CA . ARG A 1 136 ? 14.954 -4.548 -0.222 1.00 96.69 136 ARG A CA 1
ATOM 1071 C C . ARG A 1 136 ? 13.813 -4.723 -1.202 1.00 96.69 136 ARG A C 1
ATOM 1073 O O . ARG A 1 136 ? 12.698 -5.081 -0.817 1.00 96.69 136 ARG A O 1
ATOM 1080 N N . LEU A 1 137 ? 14.097 -4.471 -2.471 1.00 97.06 137 LEU A N 1
ATOM 1081 C CA . LEU A 1 137 ? 13.208 -4.846 -3.552 1.00 97.06 137 LEU A CA 1
ATOM 1082 C C . LEU A 1 137 ? 13.420 -6.316 -3.899 1.00 97.06 137 LEU A C 1
ATOM 1084 O O . LEU A 1 137 ? 14.544 -6.810 -3.949 1.00 97.06 137 LEU A O 1
ATOM 1088 N N . ILE A 1 138 ? 12.322 -7.000 -4.185 1.00 94.88 138 ILE A N 1
ATOM 1089 C CA . ILE A 1 138 ? 12.327 -8.313 -4.827 1.00 94.88 138 ILE A CA 1
ATOM 1090 C C . ILE A 1 138 ? 11.420 -8.271 -6.048 1.00 94.88 138 ILE A C 1
ATOM 1092 O O . ILE A 1 138 ? 10.439 -7.526 -6.071 1.00 94.88 138 ILE A O 1
ATOM 1096 N N . SER A 1 139 ? 11.712 -9.097 -7.046 1.00 92.19 139 SER A N 1
ATOM 1097 C CA . SER A 1 139 ? 10.732 -9.477 -8.060 1.00 92.19 139 SER A CA 1
ATOM 1098 C C . SER A 1 139 ? 10.479 -10.984 -7.967 1.00 92.19 139 SER A C 1
ATOM 1100 O O . SER A 1 139 ? 11.379 -11.739 -7.589 1.00 92.19 139 SER A O 1
ATOM 1102 N N . PRO A 1 140 ? 9.276 -11.473 -8.312 1.00 86.00 140 PRO A N 1
ATOM 1103 C CA . PRO A 1 140 ? 9.034 -12.910 -8.435 1.00 86.00 140 PRO A CA 1
ATOM 1104 C C . PRO A 1 140 ? 10.079 -13.610 -9.317 1.00 86.00 140 PRO A C 1
ATOM 1106 O O . PRO A 1 140 ? 10.538 -14.701 -8.983 1.00 86.00 140 PRO A O 1
ATOM 1109 N N . ALA A 1 141 ? 10.502 -12.940 -10.395 1.00 83.12 141 ALA A N 1
ATOM 1110 C CA . ALA A 1 141 ? 11.554 -13.403 -11.292 1.00 83.12 141 ALA A CA 1
ATOM 1111 C C . ALA A 1 141 ? 12.916 -13.578 -10.598 1.00 83.12 141 ALA A C 1
ATOM 1113 O O . ALA A 1 141 ? 13.586 -14.582 -10.824 1.00 83.12 141 ALA A O 1
ATOM 1114 N N . SER A 1 142 ? 13.317 -12.656 -9.713 1.00 82.50 142 SER A N 1
ATOM 1115 C CA . SER A 1 142 ? 14.624 -12.731 -9.044 1.00 82.50 142 SER A CA 1
ATOM 1116 C C . SER A 1 142 ? 14.732 -13.874 -8.031 1.00 82.50 142 SER A C 1
ATOM 1118 O O . SER A 1 142 ? 15.839 -14.266 -7.678 1.00 82.50 142 SER A O 1
ATOM 1120 N N . LEU A 1 143 ? 13.607 -14.408 -7.544 1.00 81.00 143 LEU A N 1
ATOM 1121 C CA . LEU A 1 143 ? 13.594 -15.525 -6.589 1.00 81.00 143 LEU A CA 1
ATOM 1122 C C . LEU A 1 143 ? 13.772 -16.897 -7.258 1.00 81.00 143 LEU A C 1
ATOM 1124 O O . LEU A 1 143 ? 14.109 -17.865 -6.579 1.00 81.00 143 LEU A O 1
ATOM 1128 N N . TYR A 1 144 ? 13.549 -16.989 -8.571 1.00 80.44 144 TYR A N 1
ATOM 1129 C CA . TYR A 1 144 ? 13.633 -18.235 -9.334 1.00 80.44 144 TYR A CA 1
ATOM 1130 C C . TYR A 1 144 ? 14.391 -18.022 -10.652 1.00 80.44 144 TYR A C 1
ATOM 1132 O O . TYR A 1 144 ? 13.789 -18.148 -11.719 1.00 80.44 144 TYR A O 1
ATOM 1140 N N . PRO A 1 145 ? 15.704 -17.723 -10.602 1.00 77.19 145 PRO A N 1
ATOM 1141 C CA . PRO A 1 145 ? 16.485 -17.394 -11.797 1.00 77.19 145 PRO A CA 1
ATOM 1142 C C . PRO A 1 145 ? 16.539 -18.540 -12.819 1.00 77.19 145 PRO A C 1
ATOM 1144 O O . PRO A 1 145 ? 16.653 -18.289 -14.014 1.00 77.19 145 PRO A O 1
ATOM 1147 N N . ASP A 1 146 ? 16.410 -19.787 -12.356 1.00 80.69 146 ASP A N 1
ATOM 1148 C CA . ASP A 1 146 ? 16.490 -20.991 -13.193 1.00 80.69 146 ASP A CA 1
ATOM 1149 C C . ASP A 1 146 ? 15.133 -21.448 -13.758 1.00 80.69 146 ASP A C 1
ATOM 1151 O O . ASP A 1 146 ? 15.057 -22.486 -14.420 1.00 80.69 146 ASP A O 1
ATOM 1155 N N . ARG A 1 147 ? 14.035 -20.734 -13.470 1.00 78.81 147 ARG A N 1
ATOM 1156 C CA . ARG A 1 147 ? 12.702 -21.076 -13.985 1.00 78.81 147 ARG A CA 1
ATOM 1157 C C . ARG A 1 147 ? 12.313 -20.158 -15.129 1.00 78.81 147 ARG A C 1
ATOM 1159 O O . ARG A 1 147 ? 12.499 -18.947 -15.058 1.00 78.81 147 ARG A O 1
ATOM 1166 N N . ASP A 1 148 ? 11.661 -20.734 -16.134 1.00 79.62 148 ASP A N 1
ATOM 1167 C CA . ASP A 1 148 ? 10.982 -19.936 -17.148 1.00 79.62 148 ASP A CA 1
ATOM 1168 C C . ASP A 1 148 ? 9.965 -19.009 -16.473 1.00 79.62 148 ASP A C 1
ATOM 1170 O O . ASP A 1 148 ? 9.185 -19.443 -15.620 1.00 79.62 148 ASP A O 1
ATOM 1174 N N . LEU A 1 149 ? 9.924 -17.744 -16.902 1.00 71.75 149 LEU A N 1
ATOM 1175 C CA . LEU A 1 149 ? 9.019 -16.723 -16.357 1.00 71.75 149 LEU A CA 1
ATOM 1176 C C . LEU A 1 149 ? 7.540 -17.148 -16.380 1.00 71.75 149 LEU A C 1
ATOM 1178 O O . LEU A 1 149 ? 6.738 -16.664 -15.586 1.00 71.75 149 LEU A O 1
ATOM 1182 N N . GLU A 1 150 ? 7.164 -18.055 -17.284 1.00 77.50 150 GLU A N 1
ATOM 1183 C CA . GLU A 1 150 ? 5.798 -18.581 -17.403 1.00 77.50 150 GLU A CA 1
ATOM 1184 C C . GLU A 1 150 ? 5.429 -19.585 -16.306 1.00 77.50 150 GLU A C 1
ATOM 1186 O O . GLU A 1 150 ? 4.249 -19.821 -16.059 1.00 77.50 150 GLU A O 1
ATOM 1191 N N . GLN A 1 151 ? 6.430 -20.164 -15.644 1.00 78.75 151 GLN A N 1
ATOM 1192 C CA . GLN A 1 151 ? 6.278 -21.178 -14.601 1.00 78.75 151 GLN A CA 1
ATOM 1193 C C . GLN A 1 151 ? 6.401 -20.588 -13.190 1.00 78.75 151 GLN A C 1
ATOM 1195 O O . GLN A 1 151 ? 6.252 -21.310 -12.198 1.00 78.75 151 GLN A O 1
ATOM 1200 N N . ILE A 1 152 ? 6.695 -19.290 -13.079 1.00 79.06 152 ILE A N 1
ATOM 1201 C CA . ILE A 1 152 ? 6.781 -18.607 -11.791 1.00 79.06 152 ILE A CA 1
ATOM 1202 C C . ILE A 1 152 ? 5.356 -18.413 -11.257 1.00 79.06 152 ILE A C 1
ATOM 1204 O O . ILE A 1 152 ? 4.516 -17.823 -11.942 1.00 79.06 152 ILE A O 1
ATOM 1208 N N . PRO A 1 153 ? 5.045 -18.922 -10.051 1.00 81.56 153 PRO A N 1
ATOM 1209 C CA . PRO A 1 153 ? 3.713 -18.780 -9.482 1.00 81.56 153 PRO A CA 1
ATOM 1210 C C . PRO A 1 153 ? 3.385 -17.303 -9.263 1.00 81.56 153 PRO A C 1
ATOM 1212 O O . PRO A 1 153 ? 4.245 -16.507 -8.908 1.00 81.56 153 PRO A O 1
ATOM 1215 N N . LEU A 1 154 ? 2.122 -16.925 -9.435 1.00 87.12 154 LEU A N 1
ATOM 1216 C CA . LEU A 1 154 ? 1.678 -15.560 -9.163 1.00 87.12 154 LEU A CA 1
ATOM 1217 C C . LEU A 1 154 ? 1.379 -15.404 -7.672 1.00 87.12 154 LEU A C 1
ATOM 1219 O O . LEU A 1 154 ? 0.596 -16.173 -7.116 1.00 87.12 154 LEU A O 1
ATOM 1223 N N . CYS A 1 155 ? 1.950 -14.383 -7.032 1.00 90.62 155 CYS A N 1
ATOM 1224 C CA . CYS A 1 155 ? 1.647 -14.066 -5.640 1.00 90.62 155 CYS A CA 1
ATOM 1225 C C . CYS A 1 155 ? 0.770 -12.821 -5.535 1.00 90.62 155 CYS A C 1
ATOM 1227 O O . CYS A 1 155 ? 1.119 -11.756 -6.035 1.00 90.62 155 CYS A O 1
ATOM 1229 N N . THR A 1 156 ? -0.358 -12.960 -4.847 1.00 93.00 156 THR A N 1
ATOM 1230 C CA . THR A 1 156 ? -1.266 -11.858 -4.505 1.00 93.00 156 THR A CA 1
ATOM 1231 C C . THR A 1 156 ? -1.128 -11.429 -3.042 1.00 93.00 156 THR A C 1
ATOM 1233 O O . THR A 1 156 ? -1.808 -10.508 -2.611 1.00 93.00 156 THR A O 1
ATOM 1236 N N . HIS A 1 157 ? -0.260 -12.073 -2.250 1.00 93.75 157 HIS A N 1
ATOM 1237 C CA . HIS A 1 157 ? -0.095 -11.829 -0.808 1.00 93.75 157 HIS A CA 1
ATOM 1238 C C . HIS A 1 157 ? 0.761 -10.590 -0.512 1.00 93.75 157 HIS A C 1
ATOM 1240 O O . HIS A 1 157 ? 1.817 -10.679 0.114 1.00 93.75 157 HIS A O 1
ATOM 1246 N N . TYR A 1 158 ? 0.299 -9.430 -0.962 1.00 96.12 158 TYR A N 1
ATOM 1247 C CA . TYR A 1 158 ? 0.915 -8.142 -0.670 1.00 96.12 158 TYR A CA 1
ATOM 1248 C C . TYR A 1 158 ? -0.131 -7.087 -0.318 1.00 96.12 158 TYR A C 1
ATOM 1250 O O . TYR A 1 158 ? -1.316 -7.226 -0.639 1.00 96.12 158 TYR A O 1
ATOM 1258 N N . VAL A 1 159 ? 0.339 -6.036 0.350 1.00 97.19 159 VAL A N 1
ATOM 1259 C CA . VAL A 1 159 ? -0.410 -4.800 0.582 1.00 97.19 159 VAL A CA 1
ATOM 1260 C C . VAL A 1 159 ? -0.089 -3.829 -0.545 1.00 97.19 159 VAL A C 1
ATOM 1262 O O . VAL A 1 159 ? 1.077 -3.484 -0.721 1.00 97.19 159 VAL A O 1
ATOM 1265 N N . ALA A 1 160 ? -1.090 -3.354 -1.282 1.00 97.88 160 ALA A N 1
ATOM 1266 C CA . ALA A 1 160 ? -0.915 -2.183 -2.140 1.00 97.88 160 ALA A CA 1
ATOM 1267 C C . ALA A 1 160 ? -1.196 -0.916 -1.329 1.00 97.88 160 ALA A C 1
ATOM 1269 O O . ALA A 1 160 ? -2.270 -0.759 -0.747 1.00 97.88 160 ALA A O 1
ATOM 1270 N N . VAL A 1 161 ? -0.226 -0.012 -1.261 1.00 97.50 161 VAL A N 1
ATOM 1271 C CA . VAL A 1 161 ? -0.333 1.211 -0.469 1.00 97.50 161 VAL A CA 1
ATOM 1272 C C . VAL A 1 161 ? -0.735 2.363 -1.376 1.00 97.50 161 VAL A C 1
ATOM 1274 O O . VAL A 1 161 ? -0.136 2.613 -2.419 1.00 97.50 161 VAL A O 1
ATOM 1277 N N . SER A 1 162 ? -1.765 3.079 -0.954 1.00 95.38 162 SER A N 1
ATOM 1278 C CA . SER A 1 162 ? -2.205 4.339 -1.528 1.00 95.38 162 SER A CA 1
ATOM 1279 C C . SER A 1 162 ? -2.022 5.431 -0.481 1.00 95.38 162 SER A C 1
ATOM 1281 O O . SER A 1 162 ? -2.503 5.324 0.646 1.00 95.38 162 SER A O 1
ATOM 1283 N N . TYR A 1 163 ? -1.312 6.495 -0.834 1.00 93.19 163 TYR A N 1
ATOM 1284 C CA . TYR A 1 163 ? -1.096 7.639 0.043 1.00 93.19 163 TYR A CA 1
ATOM 1285 C C . TYR A 1 163 ? -0.868 8.891 -0.795 1.00 93.19 163 TYR A C 1
ATOM 1287 O O . TYR A 1 163 ? -0.510 8.833 -1.971 1.00 93.19 163 TYR A O 1
ATOM 1295 N N . CYS A 1 164 ? -1.057 10.051 -0.178 1.00 89.06 164 CYS A N 1
ATOM 1296 C CA . CYS A 1 164 ? -0.624 11.290 -0.800 1.00 89.06 164 CYS A CA 1
ATOM 1297 C C . CYS A 1 164 ? 0.861 11.483 -0.596 1.00 89.06 164 CYS A C 1
ATOM 1299 O O . CYS A 1 164 ? 1.323 11.530 0.547 1.00 89.06 164 CYS A O 1
ATOM 1301 N N . TRP A 1 165 ? 1.574 11.673 -1.698 1.00 85.06 165 TRP A N 1
ATOM 1302 C CA . TRP A 1 165 ? 2.951 12.119 -1.649 1.00 85.06 165 TRP A CA 1
ATOM 1303 C C . TRP A 1 165 ? 3.005 13.469 -0.917 1.00 85.06 165 TRP A C 1
ATOM 1305 O O . TRP A 1 165 ? 2.092 14.288 -1.067 1.00 85.06 165 TRP A O 1
ATOM 1315 N N . PRO A 1 166 ? 4.005 13.691 -0.052 1.00 75.38 166 PRO A N 1
ATOM 1316 C CA . PRO A 1 166 ? 4.187 14.995 0.567 1.00 75.38 166 PRO A CA 1
ATOM 1317 C C . PRO A 1 166 ? 4.423 16.051 -0.514 1.00 75.38 166 PRO A C 1
ATOM 1319 O O . PRO A 1 166 ? 5.126 15.801 -1.493 1.00 75.38 166 PRO A O 1
ATOM 1322 N N . GLU A 1 167 ? 3.841 17.235 -0.332 1.00 74.12 167 GLU A N 1
ATOM 1323 C CA . GLU A 1 167 ? 4.172 18.361 -1.197 1.00 74.12 167 GLU A CA 1
ATOM 1324 C C . GLU A 1 167 ? 5.647 18.736 -0.992 1.00 74.12 167 GLU A C 1
ATOM 1326 O O . GLU A 1 167 ? 6.117 18.757 0.152 1.00 74.12 167 GLU A O 1
ATOM 1331 N N . PRO A 1 168 ? 6.391 19.022 -2.073 1.00 76.81 168 PRO A N 1
ATOM 1332 C CA . PRO A 1 168 ? 7.751 19.521 -1.969 1.00 76.81 168 PRO A CA 1
ATOM 1333 C C . PRO A 1 168 ? 7.777 20.798 -1.118 1.00 76.81 168 PRO A C 1
ATOM 1335 O O . PRO A 1 168 ? 7.116 21.783 -1.445 1.00 76.81 168 PRO A O 1
ATOM 1338 N N . ILE A 1 169 ? 8.530 20.784 -0.019 1.00 78.38 169 ILE A N 1
ATOM 1339 C CA . ILE A 1 169 ? 8.677 21.950 0.855 1.00 78.38 169 ILE A CA 1
ATOM 1340 C C . ILE A 1 169 ? 9.898 22.732 0.385 1.00 78.38 169 ILE A C 1
ATOM 1342 O O . ILE A 1 169 ? 10.979 22.165 0.262 1.00 78.38 169 ILE A O 1
ATOM 1346 N N . PHE A 1 170 ? 9.743 24.030 0.145 1.00 83.69 170 PHE A N 1
ATOM 1347 C CA . PHE A 1 170 ? 10.843 24.911 -0.241 1.00 83.69 170 PHE A CA 1
ATOM 1348 C C . PHE A 1 170 ? 11.193 25.858 0.907 1.00 83.69 170 PHE A C 1
ATOM 1350 O O . PHE A 1 170 ? 10.311 26.293 1.650 1.00 83.69 170 PHE A O 1
ATOM 1357 N N . ASP A 1 171 ? 12.475 26.169 1.067 1.00 86.00 171 ASP A N 1
ATOM 1358 C CA . ASP A 1 171 ? 12.922 27.205 1.993 1.00 86.00 171 ASP A CA 1
ATOM 1359 C C . ASP A 1 171 ? 12.615 28.620 1.462 1.00 86.00 171 ASP A C 1
ATOM 1361 O O . ASP A 1 171 ? 12.086 28.811 0.362 1.00 86.00 171 ASP A O 1
ATOM 1365 N N . GLY A 1 172 ? 12.954 29.645 2.252 1.00 82.69 172 GLY A N 1
ATOM 1366 C CA . GLY A 1 172 ? 12.760 31.049 1.869 1.00 82.69 172 GLY A CA 1
ATOM 1367 C C . GLY A 1 172 ? 13.582 31.490 0.649 1.00 82.69 172 GLY A C 1
ATOM 1368 O O . GLY A 1 172 ? 13.388 32.596 0.149 1.00 82.69 172 GLY A O 1
ATOM 1369 N N . GLN A 1 173 ? 14.492 30.641 0.172 1.00 84.38 173 GLN A N 1
ATOM 1370 C CA . GLN A 1 173 ? 15.365 30.837 -0.976 1.00 84.38 173 GLN A CA 1
ATOM 1371 C C . GLN A 1 173 ? 14.905 30.012 -2.192 1.00 84.38 173 GLN A C 1
ATOM 1373 O O . GLN A 1 173 ? 15.529 30.091 -3.251 1.00 84.38 173 GLN A O 1
ATOM 1378 N N . GLY A 1 174 ? 13.804 29.259 -2.075 1.00 81.38 174 GLY A N 1
ATOM 1379 C CA . GLY A 1 174 ? 13.269 28.411 -3.138 1.00 81.38 174 GLY A CA 1
ATOM 1380 C C . GLY A 1 174 ? 14.029 27.095 -3.327 1.00 81.38 174 GLY A C 1
ATOM 1381 O O . GLY A 1 174 ? 13.846 26.433 -4.348 1.00 81.38 174 GLY A O 1
ATOM 1382 N N . GLN A 1 175 ? 14.882 26.699 -2.379 1.00 81.00 175 GLN A N 1
ATOM 1383 C CA . GLN A 1 175 ? 15.562 25.410 -2.390 1.00 81.00 175 GLN A CA 1
ATOM 1384 C C . GLN A 1 175 ? 14.694 24.343 -1.718 1.00 81.00 175 GLN A C 1
ATOM 1386 O O . GLN A 1 175 ? 14.074 24.577 -0.683 1.00 81.00 175 GLN A O 1
ATOM 1391 N N . LEU A 1 176 ? 14.651 23.149 -2.312 1.00 79.19 176 LEU A N 1
ATOM 1392 C CA . LEU A 1 176 ? 13.893 22.024 -1.775 1.00 79.19 176 LEU A CA 1
ATOM 1393 C C . LEU A 1 176 ? 14.479 21.569 -0.429 1.00 79.19 176 LEU A C 1
ATOM 1395 O O . LEU A 1 176 ? 15.614 21.086 -0.370 1.00 79.19 176 LEU A O 1
ATOM 1399 N N . LEU A 1 177 ? 13.682 21.669 0.632 1.00 76.50 177 LEU A N 1
ATOM 1400 C CA . LEU A 1 177 ? 13.987 21.118 1.943 1.00 76.50 177 LEU A CA 1
ATOM 1401 C C . LEU A 1 177 ? 13.828 19.600 1.891 1.00 76.50 177 LEU A C 1
ATOM 1403 O O . LEU A 1 177 ? 12.724 19.069 1.769 1.00 76.50 177 LEU A O 1
ATOM 1407 N N . LYS A 1 178 ? 14.952 18.890 1.992 1.00 69.88 178 LYS A N 1
ATOM 1408 C CA . LYS A 1 178 ? 14.952 17.437 2.147 1.00 69.88 178 LYS A CA 1
ATOM 1409 C C . LYS A 1 178 ? 14.724 17.098 3.613 1.00 69.88 178 LYS A C 1
ATOM 1411 O O . LYS A 1 178 ? 15.549 17.433 4.461 1.00 69.88 178 LYS A O 1
ATOM 1416 N N . THR A 1 179 ? 13.617 16.427 3.910 1.00 73.56 179 THR A N 1
ATOM 1417 C CA . THR A 1 179 ? 13.439 15.779 5.211 1.00 73.56 179 THR A CA 1
ATOM 1418 C C . THR A 1 179 ? 14.489 14.673 5.340 1.00 73.56 179 THR A C 1
ATOM 1420 O O . THR A 1 179 ? 14.659 13.913 4.385 1.00 73.56 179 THR A O 1
ATOM 1423 N N . PRO A 1 180 ? 15.216 14.576 6.467 1.00 75.94 180 PRO A N 1
ATOM 1424 C CA . PRO A 1 180 ? 16.078 13.431 6.725 1.00 75.94 180 PRO A CA 1
ATOM 1425 C C . PRO A 1 180 ? 15.267 12.134 6.625 1.00 75.94 180 PRO A C 1
ATOM 1427 O O . PRO A 1 180 ? 14.190 12.041 7.210 1.00 75.94 180 PRO A O 1
ATOM 1430 N N . VAL A 1 181 ? 15.774 11.169 5.859 1.00 83.81 181 VAL A N 1
ATOM 1431 C CA . VAL A 1 181 ? 15.177 9.838 5.700 1.00 83.81 181 VAL A CA 1
ATOM 1432 C C . VAL A 1 181 ? 16.113 8.839 6.365 1.00 83.81 181 VAL A C 1
ATOM 1434 O O . VAL A 1 181 ? 17.288 8.755 5.999 1.00 83.81 181 VAL A O 1
ATOM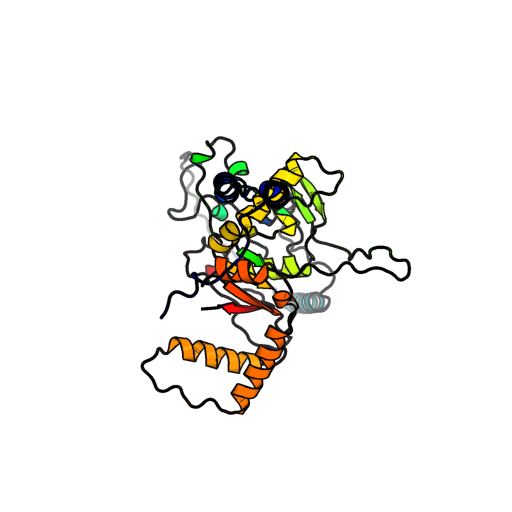 1437 N N . GLU A 1 182 ? 15.618 8.108 7.360 1.00 91.00 182 GLU A N 1
ATOM 1438 C CA . GLU A 1 182 ? 16.400 7.081 8.053 1.00 91.00 182 GLU A CA 1
ATOM 1439 C C . GLU A 1 182 ? 16.307 5.736 7.332 1.00 91.00 182 GLU A C 1
ATOM 1441 O O . GLU A 1 182 ? 17.261 4.956 7.347 1.00 91.00 182 GLU A O 1
ATOM 1446 N N . CYS A 1 183 ? 15.171 5.461 6.684 1.00 93.31 183 CYS A N 1
ATOM 1447 C CA . CYS A 1 183 ? 14.944 4.199 5.998 1.00 93.31 183 CYS A CA 1
ATOM 1448 C C . CYS A 1 183 ? 15.803 4.058 4.730 1.00 93.31 183 CYS A C 1
ATOM 1450 O O . CYS A 1 183 ? 15.935 4.980 3.920 1.00 93.31 183 CYS A O 1
ATOM 1452 N N . LYS A 1 184 ? 16.348 2.858 4.529 1.00 96.00 184 LYS A N 1
ATOM 1453 C CA . LYS A 1 184 ? 17.161 2.468 3.374 1.00 96.00 184 LYS A CA 1
ATOM 1454 C C . LYS A 1 184 ? 16.467 1.380 2.570 1.00 96.00 184 LYS A C 1
ATOM 1456 O O . LYS A 1 184 ? 15.813 0.504 3.133 1.00 96.00 184 LYS A O 1
ATOM 1461 N N . VAL A 1 185 ? 16.652 1.423 1.255 1.00 97.06 185 VAL A N 1
ATOM 1462 C CA . VAL A 1 185 ? 16.143 0.423 0.315 1.00 97.06 185 VAL A CA 1
ATOM 1463 C C . VAL A 1 185 ? 17.294 -0.099 -0.535 1.00 97.06 185 VAL A C 1
ATOM 1465 O O . VAL A 1 185 ? 18.002 0.687 -1.165 1.00 97.06 185 VAL A O 1
ATOM 1468 N N . ARG A 1 186 ? 17.470 -1.420 -0.565 1.00 96.88 186 ARG A N 1
ATOM 1469 C CA . ARG A 1 186 ? 18.352 -2.127 -1.496 1.00 96.88 186 ARG A CA 1
ATOM 1470 C C . ARG A 1 186 ? 17.584 -2.478 -2.767 1.00 96.88 186 ARG A C 1
ATOM 1472 O O . ARG A 1 186 ? 16.607 -3.223 -2.715 1.00 96.88 186 ARG A O 1
ATOM 1479 N N . ASP A 1 187 ? 18.002 -1.934 -3.900 1.00 95.38 187 ASP A N 1
ATOM 1480 C CA . ASP A 1 187 ? 17.422 -2.246 -5.204 1.00 95.38 187 ASP A CA 1
ATOM 1481 C C . ASP A 1 187 ? 17.871 -3.643 -5.698 1.00 95.38 187 ASP A C 1
ATOM 1483 O O . ASP A 1 187 ? 18.706 -4.314 -5.087 1.00 95.38 187 ASP A O 1
ATOM 1487 N N . LEU A 1 188 ? 17.285 -4.120 -6.805 1.00 92.81 188 LEU A N 1
ATOM 1488 C CA . LEU A 1 188 ? 17.540 -5.470 -7.344 1.00 92.81 188 LEU A CA 1
ATOM 1489 C C . LEU A 1 188 ? 18.986 -5.687 -7.817 1.00 92.81 188 LEU A C 1
ATOM 1491 O O . LEU A 1 188 ? 19.439 -6.825 -7.896 1.00 92.81 188 LEU A O 1
ATOM 1495 N N . ASP A 1 189 ? 19.692 -4.610 -8.152 1.00 91.88 189 ASP A N 1
ATOM 1496 C CA . ASP A 1 189 ? 21.107 -4.613 -8.533 1.00 91.88 189 ASP A CA 1
ATOM 1497 C C . ASP A 1 189 ? 22.051 -4.630 -7.315 1.00 91.88 189 ASP A C 1
ATOM 1499 O O . ASP A 1 189 ? 23.270 -4.679 -7.476 1.00 91.88 189 ASP A O 1
ATOM 1503 N N . GLY A 1 190 ? 21.497 -4.595 -6.097 1.00 92.75 190 GLY A N 1
ATOM 1504 C CA . GLY A 1 190 ? 22.240 -4.519 -4.844 1.00 92.75 190 GLY A CA 1
ATOM 1505 C C . GLY A 1 190 ? 22.581 -3.094 -4.402 1.00 92.75 190 GLY A C 1
ATOM 1506 O O . GLY A 1 190 ? 23.145 -2.927 -3.320 1.00 92.75 190 GLY A O 1
ATOM 1507 N N . THR A 1 191 ? 22.229 -2.067 -5.180 1.00 94.81 191 THR A N 1
ATOM 1508 C CA . THR A 1 191 ? 22.471 -0.670 -4.810 1.00 94.81 191 THR A CA 1
ATOM 1509 C C . THR A 1 191 ? 21.605 -0.288 -3.614 1.00 94.81 191 THR A C 1
ATOM 1511 O O . THR A 1 191 ? 20.388 -0.458 -3.632 1.00 94.81 191 THR A O 1
ATOM 1514 N N . VAL A 1 192 ? 22.221 0.262 -2.565 1.00 95.94 192 VAL A N 1
ATOM 1515 C CA . VAL A 1 192 ? 21.501 0.769 -1.389 1.00 95.94 192 VAL A CA 1
ATOM 1516 C C . VAL A 1 192 ? 21.307 2.274 -1.517 1.00 95.94 192 VAL A C 1
ATOM 1518 O O . VAL A 1 192 ? 22.263 3.020 -1.731 1.00 95.94 192 VAL A O 1
ATOM 1521 N N . ARG A 1 193 ? 20.067 2.727 -1.342 1.00 94.88 193 ARG A N 1
ATOM 1522 C CA . ARG A 1 193 ? 19.677 4.139 -1.400 1.00 94.88 193 ARG A CA 1
ATOM 1523 C C . ARG A 1 193 ? 18.776 4.523 -0.236 1.00 94.88 193 ARG A C 1
ATOM 1525 O O . ARG A 1 193 ? 18.219 3.666 0.447 1.00 94.88 193 ARG A O 1
ATOM 1532 N N . ASP A 1 194 ? 18.603 5.825 -0.050 1.00 95.25 194 ASP A N 1
ATOM 1533 C CA . ASP A 1 194 ? 17.534 6.348 0.798 1.00 95.25 194 ASP A CA 1
ATOM 1534 C C . ASP A 1 194 ? 16.172 5.910 0.247 1.00 95.25 194 ASP A C 1
ATOM 1536 O O . ASP A 1 194 ? 15.959 5.834 -0.976 1.00 95.25 194 ASP A O 1
ATOM 1540 N N . ALA A 1 195 ? 15.242 5.631 1.158 1.00 94.38 195 ALA A N 1
ATOM 1541 C CA . ALA A 1 195 ? 13.847 5.518 0.787 1.00 94.38 195 ALA A CA 1
ATOM 1542 C C . ALA A 1 195 ? 13.368 6.838 0.161 1.00 94.38 195 ALA A C 1
ATOM 1544 O O . ALA A 1 195 ? 13.751 7.940 0.553 1.00 94.38 195 ALA A O 1
ATOM 1545 N N . ARG A 1 196 ? 12.536 6.718 -0.864 1.00 92.88 196 ARG A N 1
ATOM 1546 C CA . ARG A 1 196 ? 11.861 7.838 -1.515 1.00 92.88 196 ARG A CA 1
ATOM 1547 C C . ARG A 1 196 ? 10.560 8.175 -0.782 1.00 92.88 196 ARG A C 1
ATOM 1549 O O . ARG A 1 196 ? 10.218 9.350 -0.659 1.00 92.88 196 ARG A O 1
ATOM 1556 N N . ALA A 1 197 ? 9.846 7.157 -0.306 1.00 92.25 197 ALA A N 1
ATOM 1557 C CA . ALA A 1 197 ? 8.709 7.291 0.586 1.00 92.25 197 ALA A CA 1
ATOM 1558 C C . ALA A 1 197 ? 9.177 7.747 1.973 1.00 92.25 197 ALA A C 1
ATOM 1560 O O . ALA A 1 197 ? 10.245 7.364 2.446 1.00 92.25 197 ALA A O 1
ATOM 1561 N N . LEU A 1 198 ? 8.357 8.561 2.640 1.00 91.81 198 LEU A N 1
ATOM 1562 C CA . LEU A 1 198 ? 8.659 9.031 3.991 1.00 91.81 198 LEU A CA 1
ATOM 1563 C C . LEU A 1 198 ? 8.713 7.861 4.981 1.00 91.81 198 LEU A C 1
ATOM 1565 O O . LEU A 1 198 ? 7.889 6.949 4.906 1.00 91.81 198 LEU A O 1
ATOM 1569 N N . ASP A 1 199 ? 9.587 7.963 5.982 1.00 91.69 199 ASP A N 1
ATOM 1570 C CA . ASP A 1 199 ? 9.698 6.981 7.069 1.00 91.69 199 ASP A CA 1
ATOM 1571 C C . ASP A 1 199 ? 8.352 6.691 7.741 1.00 91.69 199 ASP A C 1
ATOM 1573 O O . ASP A 1 199 ? 8.050 5.548 8.070 1.00 91.69 199 ASP A O 1
ATOM 1577 N N . ASP A 1 200 ? 7.510 7.714 7.898 1.00 91.19 200 ASP A N 1
ATOM 1578 C CA . ASP A 1 200 ? 6.157 7.550 8.423 1.00 91.19 200 ASP A CA 1
ATOM 1579 C C . ASP A 1 200 ? 5.268 6.669 7.534 1.00 91.19 200 ASP A C 1
ATOM 1581 O O . ASP A 1 200 ? 4.538 5.813 8.030 1.00 91.19 200 ASP A O 1
ATOM 1585 N N . VAL A 1 201 ? 5.332 6.859 6.214 1.00 93.69 201 VAL A N 1
ATOM 1586 C CA . VAL A 1 201 ? 4.557 6.067 5.250 1.00 93.69 201 VAL A CA 1
ATOM 1587 C C . VAL A 1 201 ? 5.005 4.611 5.315 1.00 93.69 201 VAL A C 1
ATOM 1589 O O . VAL A 1 201 ? 4.162 3.719 5.403 1.00 93.69 201 VAL A O 1
ATOM 1592 N N . LEU A 1 202 ? 6.319 4.375 5.347 1.00 95.12 202 LEU A N 1
ATOM 1593 C CA . LEU A 1 202 ? 6.893 3.038 5.473 1.00 95.12 202 LEU A CA 1
ATOM 1594 C C . LEU A 1 202 ? 6.525 2.379 6.804 1.00 95.12 202 LEU A C 1
ATOM 1596 O O . LEU A 1 202 ? 6.039 1.251 6.810 1.00 95.12 202 LEU A O 1
ATOM 1600 N N . GLY A 1 203 ? 6.674 3.089 7.924 1.00 93.94 203 GLY A N 1
ATOM 1601 C CA . GLY A 1 203 ? 6.336 2.575 9.251 1.00 93.94 203 GLY A CA 1
ATOM 1602 C C . GLY A 1 203 ? 4.863 2.181 9.365 1.00 93.94 203 GLY A C 1
ATOM 1603 O O . GLY A 1 203 ? 4.538 1.114 9.886 1.00 93.94 203 GLY A O 1
ATOM 1604 N N . ARG A 1 204 ? 3.958 2.992 8.806 1.00 94.50 204 ARG A N 1
ATOM 1605 C CA . ARG A 1 204 ? 2.522 2.685 8.770 1.00 94.50 204 ARG A CA 1
ATOM 1606 C C . ARG A 1 204 ? 2.191 1.534 7.824 1.00 94.50 204 ARG A C 1
ATOM 1608 O O . ARG A 1 204 ? 1.367 0.692 8.169 1.00 94.50 204 ARG A O 1
ATOM 1615 N N . ALA A 1 205 ? 2.832 1.465 6.658 1.00 95.88 205 ALA A N 1
ATOM 1616 C CA . ALA A 1 205 ? 2.661 0.344 5.739 1.00 95.88 205 ALA A CA 1
ATOM 1617 C C . ALA A 1 205 ? 3.109 -0.980 6.382 1.00 95.88 205 ALA A C 1
ATOM 1619 O O . ALA A 1 205 ? 2.406 -1.981 6.264 1.00 95.88 205 ALA A O 1
ATOM 1620 N N . VAL A 1 206 ? 4.221 -0.966 7.124 1.00 95.19 206 VAL A N 1
ATOM 1621 C CA . VAL A 1 206 ? 4.720 -2.115 7.892 1.00 95.19 206 VAL A CA 1
ATOM 1622 C C . VAL A 1 206 ? 3.776 -2.492 9.034 1.00 95.19 206 VAL A C 1
ATOM 1624 O O . VAL A 1 206 ? 3.442 -3.668 9.172 1.00 95.19 206 VAL A O 1
ATOM 1627 N N . ASP A 1 207 ? 3.297 -1.529 9.830 1.00 92.81 207 ASP A N 1
ATOM 1628 C CA . ASP A 1 207 ? 2.337 -1.809 10.912 1.00 92.81 207 ASP A CA 1
ATOM 1629 C C . ASP A 1 207 ? 1.049 -2.434 10.351 1.00 92.81 207 ASP A C 1
ATOM 1631 O O . ASP A 1 207 ? 0.557 -3.433 10.878 1.00 92.81 207 ASP A O 1
ATOM 1635 N N . PHE A 1 208 ? 0.546 -1.919 9.224 1.00 93.81 208 PHE A N 1
ATOM 1636 C CA . PHE A 1 208 ? -0.611 -2.487 8.534 1.00 93.81 208 PHE A CA 1
ATOM 1637 C C . PHE A 1 208 ? -0.339 -3.892 7.975 1.00 93.81 208 PHE A C 1
ATOM 1639 O O . PHE A 1 208 ? -1.151 -4.798 8.167 1.00 93.81 208 PHE A O 1
ATOM 1646 N N . ALA A 1 209 ? 0.804 -4.104 7.31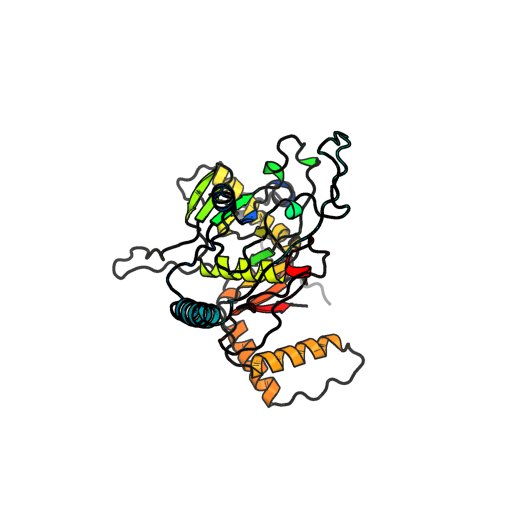6 1.00 93.56 209 ALA A N 1
ATOM 1647 C CA . ALA A 1 209 ? 1.189 -5.409 6.783 1.00 93.56 209 ALA A CA 1
ATOM 1648 C C . ALA A 1 209 ? 1.287 -6.464 7.899 1.00 93.56 209 ALA A C 1
ATOM 1650 O O . ALA A 1 209 ? 0.725 -7.550 7.758 1.00 93.56 209 ALA A O 1
ATOM 1651 N N . ASN A 1 210 ? 1.873 -6.110 9.048 1.00 90.69 210 ASN A N 1
ATOM 1652 C CA . ASN A 1 210 ? 1.921 -6.957 10.242 1.00 90.69 210 ASN A CA 1
ATOM 1653 C C . ASN A 1 210 ? 0.525 -7.286 10.794 1.00 90.69 210 ASN A C 1
ATOM 1655 O O . ASN A 1 210 ? 0.255 -8.439 11.146 1.00 90.69 210 ASN A O 1
ATOM 1659 N N . CYS A 1 211 ? -0.390 -6.306 10.831 1.00 88.00 211 CYS A N 1
ATOM 1660 C CA . CYS A 1 211 ? -1.785 -6.552 11.217 1.00 88.00 211 CYS A CA 1
ATOM 1661 C C . CYS A 1 211 ? -2.412 -7.633 10.321 1.00 88.00 211 CYS A C 1
ATOM 1663 O O . CYS A 1 211 ? -3.021 -8.574 10.835 1.00 88.00 211 CYS A O 1
ATOM 1665 N N . MET A 1 212 ? -2.179 -7.522 9.007 1.00 89.00 212 MET A N 1
ATOM 1666 C CA . MET A 1 212 ? -2.718 -8.395 7.956 1.00 89.00 212 MET A CA 1
ATOM 1667 C C . MET A 1 212 ? -1.991 -9.732 7.794 1.00 89.00 212 MET A C 1
ATOM 1669 O O . MET A 1 212 ? -2.502 -10.621 7.112 1.00 89.00 212 MET A O 1
ATOM 1673 N N . GLY A 1 213 ? -0.831 -9.898 8.431 1.00 89.06 213 GLY A N 1
ATOM 1674 C CA . GLY A 1 213 ? 0.015 -11.077 8.274 1.00 89.06 213 GLY A CA 1
ATOM 1675 C C . GLY A 1 213 ? 0.700 -11.156 6.903 1.00 89.06 213 GLY A C 1
ATOM 1676 O O . GLY A 1 213 ? 0.902 -12.245 6.370 1.00 89.06 213 GLY A O 1
ATOM 1677 N N . LEU A 1 214 ? 1.014 -10.009 6.298 1.00 92.69 214 LEU A N 1
ATOM 1678 C CA . LEU A 1 214 ? 1.613 -9.906 4.969 1.00 92.69 214 LEU A CA 1
ATOM 1679 C C . LEU A 1 214 ? 3.071 -9.455 5.062 1.00 92.69 214 LEU A C 1
ATOM 1681 O O . LEU A 1 214 ? 3.435 -8.647 5.909 1.00 92.69 214 LEU A O 1
ATOM 1685 N N . ARG A 1 215 ? 3.899 -9.971 4.152 1.00 94.19 215 ARG A N 1
ATOM 1686 C CA . ARG A 1 215 ? 5.362 -9.770 4.149 1.00 94.19 215 ARG A CA 1
ATOM 1687 C C . ARG A 1 215 ? 5.866 -8.937 2.973 1.00 94.19 215 ARG A C 1
ATOM 1689 O O . ARG A 1 215 ? 7.054 -8.677 2.849 1.00 94.19 215 ARG A O 1
ATOM 1696 N N . MET A 1 216 ? 4.956 -8.553 2.083 1.00 96.62 216 MET A N 1
ATOM 1697 C CA . MET A 1 216 ? 5.264 -7.825 0.859 1.00 96.62 216 MET A CA 1
ATOM 1698 C C . MET A 1 216 ? 4.395 -6.577 0.782 1.00 96.62 216 MET A C 1
ATOM 1700 O O . MET A 1 216 ? 3.182 -6.634 1.006 1.00 96.62 216 MET A O 1
ATOM 1704 N N . ILE A 1 217 ? 5.023 -5.456 0.455 1.00 98.12 217 ILE A N 1
ATOM 1705 C CA . ILE A 1 217 ? 4.380 -4.155 0.312 1.00 98.12 217 ILE A CA 1
ATOM 1706 C C . ILE A 1 217 ? 4.648 -3.653 -1.105 1.00 98.12 217 ILE A C 1
ATOM 1708 O O . ILE A 1 217 ? 5.763 -3.752 -1.609 1.00 98.12 217 ILE A O 1
ATOM 1712 N N . TRP A 1 218 ? 3.630 -3.098 -1.750 1.00 98.19 218 TRP A N 1
ATOM 1713 C CA . TRP A 1 218 ? 3.775 -2.357 -2.991 1.00 98.19 218 TRP A CA 1
ATOM 1714 C C . TRP A 1 218 ? 3.478 -0.879 -2.736 1.00 98.19 218 TRP A C 1
ATOM 1716 O O . TRP A 1 218 ? 2.384 -0.528 -2.296 1.00 98.19 218 TRP A O 1
ATOM 1726 N N . ILE A 1 219 ? 4.463 -0.027 -3.011 1.00 97.25 219 ILE A N 1
ATOM 1727 C CA . ILE A 1 219 ? 4.367 1.437 -2.977 1.00 97.25 219 ILE A CA 1
ATOM 1728 C C . ILE A 1 219 ? 4.875 1.932 -4.325 1.00 97.25 219 ILE A C 1
ATOM 1730 O O . ILE A 1 219 ? 6.004 1.610 -4.694 1.00 97.25 219 ILE A O 1
ATOM 1734 N N . ASP A 1 220 ? 4.077 2.719 -5.042 1.00 94.88 220 ASP A N 1
ATOM 1735 C CA . ASP A 1 220 ? 4.424 3.252 -6.364 1.00 94.88 220 ASP A CA 1
ATOM 1736 C C . ASP A 1 220 ? 5.801 3.940 -6.383 1.00 94.88 220 ASP A C 1
ATOM 1738 O O . ASP A 1 220 ? 6.640 3.631 -7.229 1.00 94.88 220 ASP A O 1
ATOM 1742 N N . GLN A 1 221 ? 6.080 4.794 -5.397 1.00 93.75 221 GLN A N 1
ATOM 1743 C CA . GLN A 1 221 ? 7.322 5.555 -5.287 1.00 93.75 221 GLN A CA 1
ATOM 1744 C C . GLN A 1 221 ? 8.565 4.657 -5.129 1.00 93.75 221 GLN A C 1
ATOM 1746 O O . GLN A 1 221 ? 9.642 5.000 -5.626 1.00 93.75 221 GLN A O 1
ATOM 1751 N N . GLU A 1 222 ? 8.420 3.500 -4.474 1.00 96.12 222 GLU A N 1
ATOM 1752 C CA . GLU A 1 222 ? 9.519 2.565 -4.193 1.00 96.12 222 GLU A CA 1
ATOM 1753 C C . GLU A 1 222 ? 9.656 1.455 -5.228 1.00 96.12 222 GLU A C 1
ATOM 1755 O O . GLU A 1 222 ? 10.764 1.097 -5.620 1.00 96.12 222 GLU A O 1
ATOM 1760 N N . CYS A 1 223 ? 8.530 0.892 -5.657 1.00 97.06 223 CYS A N 1
ATOM 1761 C CA . CYS A 1 223 ? 8.484 -0.298 -6.499 1.00 97.06 223 CYS A CA 1
ATOM 1762 C C . CYS A 1 223 ? 8.579 0.045 -7.993 1.00 97.06 223 CYS A C 1
ATOM 1764 O O . CYS A 1 223 ? 8.892 -0.831 -8.803 1.00 97.06 223 CYS A O 1
ATOM 1766 N N . LEU A 1 224 ? 8.349 1.310 -8.365 1.00 95.50 224 LEU A N 1
ATOM 1767 C CA . LEU A 1 224 ? 8.623 1.832 -9.702 1.00 95.50 224 LEU A CA 1
ATOM 1768 C C . LEU A 1 224 ? 9.890 2.694 -9.708 1.00 95.50 224 LEU A C 1
ATOM 1770 O O . LEU A 1 224 ? 10.170 3.398 -8.732 1.00 95.50 224 LEU A O 1
ATOM 1774 N N . PRO A 1 225 ? 10.662 2.690 -10.809 1.00 93.69 225 PRO A N 1
ATOM 1775 C CA . PRO A 1 225 ? 11.673 3.714 -11.020 1.00 93.69 225 PRO A CA 1
ATOM 1776 C C . PRO A 1 225 ? 11.010 5.098 -11.053 1.00 93.69 225 PRO A C 1
ATOM 1778 O O . PRO A 1 225 ? 9.877 5.248 -11.511 1.00 93.69 225 PRO A O 1
ATOM 1781 N N . GLN A 1 226 ? 11.732 6.107 -10.564 1.00 92.75 226 GLN A N 1
ATOM 1782 C CA . GLN A 1 226 ? 11.314 7.513 -10.587 1.00 92.75 226 GLN A CA 1
ATOM 1783 C C . GLN A 1 226 ? 12.266 8.298 -11.500 1.00 92.75 226 GLN A C 1
ATOM 1785 O O . GLN A 1 226 ? 13.109 9.050 -11.002 1.00 92.75 226 GLN A O 1
ATOM 1790 N N . PRO A 1 227 ? 12.217 8.044 -12.822 1.00 93.44 227 PRO A N 1
ATOM 1791 C CA . PRO A 1 227 ? 13.159 8.609 -13.770 1.00 93.44 227 PRO A CA 1
ATOM 1792 C C . PRO A 1 227 ? 13.038 10.132 -13.841 1.00 93.44 227 PRO A C 1
ATOM 1794 O O . PRO A 1 227 ? 11.959 10.707 -13.705 1.00 93.44 227 PRO A O 1
ATOM 1797 N N . THR A 1 228 ? 14.167 10.782 -14.099 1.00 91.56 228 THR A N 1
ATOM 1798 C CA . THR A 1 228 ? 14.234 12.211 -14.427 1.00 91.56 228 THR A CA 1
ATOM 1799 C C . THR A 1 228 ? 14.312 12.397 -15.941 1.00 91.56 228 THR A C 1
ATOM 1801 O O . THR A 1 228 ? 14.454 11.428 -16.692 1.00 91.56 228 THR A O 1
ATOM 1804 N N . ASP A 1 229 ? 14.302 13.642 -16.417 1.00 89.69 229 ASP A N 1
ATOM 1805 C CA . ASP A 1 229 ? 14.490 13.936 -17.845 1.00 89.69 229 ASP A CA 1
ATOM 1806 C C . ASP A 1 229 ? 15.791 13.333 -18.405 1.00 89.69 229 ASP A C 1
ATOM 1808 O O . ASP A 1 229 ? 15.841 12.951 -19.575 1.00 89.69 229 ASP A O 1
ATOM 1812 N N . GLN A 1 230 ? 16.812 13.179 -17.556 1.00 92.44 230 GLN A N 1
ATOM 1813 C CA . GLN A 1 230 ? 18.121 12.618 -17.902 1.00 92.44 230 GLN A CA 1
ATOM 1814 C C . GLN A 1 230 ? 18.206 11.092 -17.763 1.00 92.44 230 GLN A C 1
ATOM 1816 O O . GLN A 1 230 ? 19.215 10.511 -18.159 1.00 92.44 230 GLN A O 1
ATOM 1821 N N . SER A 1 231 ? 17.186 10.437 -17.200 1.00 93.06 231 SER A N 1
ATOM 1822 C CA . SER A 1 231 ? 17.184 8.980 -17.053 1.00 93.06 231 SER A CA 1
ATOM 1823 C C . SER A 1 231 ? 17.117 8.272 -18.414 1.00 93.06 231 SER A C 1
ATOM 1825 O O . SER A 1 231 ? 16.523 8.822 -19.352 1.00 93.06 231 SER A O 1
ATOM 1827 N N . PRO A 1 232 ? 17.672 7.048 -18.519 1.00 94.56 232 PRO A N 1
ATOM 1828 C CA . PRO A 1 232 ? 17.557 6.219 -19.715 1.00 94.56 232 PRO A CA 1
ATOM 1829 C C . PRO A 1 232 ? 16.097 5.978 -20.112 1.00 94.56 232 PRO A C 1
ATOM 1831 O O . PRO A 1 232 ? 15.220 5.870 -19.251 1.00 94.56 232 PRO A O 1
ATOM 1834 N N . ASP A 1 233 ? 15.841 5.840 -21.413 1.00 93.38 233 ASP A N 1
ATOM 1835 C CA . ASP A 1 233 ? 14.486 5.606 -21.927 1.00 93.38 233 ASP A CA 1
ATOM 1836 C C . ASP A 1 233 ? 13.887 4.293 -21.404 1.00 93.38 233 ASP A C 1
ATOM 1838 O O . ASP A 1 233 ? 12.695 4.239 -21.123 1.00 93.38 233 ASP A O 1
ATOM 1842 N N . GLU A 1 234 ? 14.713 3.275 -21.152 1.00 92.31 234 GLU A N 1
ATOM 1843 C CA . GLU A 1 234 ? 14.279 1.996 -20.575 1.00 92.31 234 GLU A CA 1
ATOM 1844 C C . GLU A 1 234 ? 13.611 2.163 -19.198 1.00 92.31 234 GLU A C 1
ATOM 1846 O O . GLU A 1 234 ? 12.579 1.548 -18.927 1.00 92.31 234 GLU A O 1
ATOM 1851 N N . GLU A 1 235 ? 14.139 3.037 -18.330 1.00 92.38 235 GLU A N 1
ATOM 1852 C CA . GLU A 1 235 ? 13.525 3.314 -17.023 1.00 92.38 235 GLU A CA 1
ATOM 1853 C C . GLU A 1 235 ? 12.193 4.056 -17.164 1.00 92.38 235 GLU A C 1
ATOM 1855 O O . GLU A 1 235 ? 11.248 3.784 -16.418 1.00 92.38 235 GLU A O 1
ATOM 1860 N N . LYS A 1 236 ? 12.109 4.981 -18.128 1.00 93.06 236 LYS A N 1
ATOM 1861 C CA . LYS A 1 236 ? 10.888 5.739 -18.440 1.00 93.06 236 LYS A CA 1
ATOM 1862 C C . LYS A 1 236 ? 9.803 4.823 -18.996 1.00 93.06 236 LYS A C 1
ATOM 1864 O O . LYS A 1 236 ? 8.661 4.888 -18.545 1.00 93.06 236 LYS A O 1
ATOM 1869 N N . GLU A 1 237 ? 10.157 3.932 -19.917 1.00 91.94 237 GLU A N 1
ATOM 1870 C CA . GLU A 1 237 ? 9.246 2.923 -20.459 1.00 91.94 237 GLU A CA 1
ATOM 1871 C C . GLU A 1 237 ? 8.768 1.960 -19.367 1.00 91.94 237 GLU A C 1
ATOM 1873 O O . GLU A 1 237 ? 7.571 1.679 -19.272 1.00 91.94 237 GLU A O 1
ATOM 1878 N N . TYR A 1 238 ? 9.671 1.510 -18.491 1.00 92.94 238 TYR A N 1
ATOM 1879 C CA . TYR A 1 238 ? 9.315 0.655 -17.360 1.00 92.94 238 TYR A CA 1
ATOM 1880 C C . TYR A 1 238 ? 8.346 1.355 -16.398 1.00 92.94 238 TYR A C 1
ATOM 1882 O O . TYR A 1 238 ? 7.337 0.769 -15.997 1.00 92.94 238 TYR A O 1
ATOM 1890 N N . GLN A 1 239 ? 8.620 2.614 -16.036 1.00 94.62 239 GLN A N 1
ATOM 1891 C CA . GLN A 1 239 ? 7.713 3.415 -15.212 1.00 94.62 239 GLN A CA 1
ATOM 1892 C C . GLN A 1 239 ? 6.343 3.537 -15.886 1.00 94.62 239 GLN A C 1
ATOM 1894 O O . GLN A 1 239 ? 5.319 3.314 -15.243 1.00 94.62 239 GLN A O 1
ATOM 1899 N N . GLN A 1 240 ? 6.313 3.851 -17.183 1.00 93.06 240 GLN A N 1
ATOM 1900 C CA . GLN A 1 240 ? 5.076 4.023 -17.935 1.00 93.06 240 GLN A CA 1
ATOM 1901 C C . GLN A 1 240 ? 4.244 2.734 -17.972 1.00 93.06 240 GLN A C 1
ATOM 1903 O O . GLN A 1 240 ? 3.025 2.799 -17.807 1.00 93.06 240 GLN A O 1
ATOM 1908 N N . LEU A 1 241 ? 4.877 1.569 -18.146 1.00 93.25 241 LEU A N 1
ATOM 1909 C CA . LEU A 1 241 ? 4.200 0.271 -18.061 1.00 93.25 241 LEU A CA 1
ATOM 1910 C C . LEU A 1 241 ? 3.602 0.037 -16.672 1.00 93.25 241 LEU A C 1
ATOM 1912 O O . LEU A 1 241 ? 2.436 -0.340 -16.576 1.00 93.25 241 LEU A O 1
ATOM 1916 N N . GLY A 1 242 ? 4.361 0.323 -15.612 1.00 94.06 242 GLY A N 1
ATOM 1917 C CA . GLY A 1 242 ? 3.877 0.223 -14.237 1.00 94.06 242 GLY A CA 1
ATOM 1918 C C . GLY A 1 242 ? 2.676 1.130 -13.956 1.00 94.06 242 GLY A C 1
ATOM 1919 O O . GLY A 1 242 ? 1.685 0.682 -13.383 1.00 94.06 242 GLY A O 1
ATOM 1920 N N . VAL A 1 243 ? 2.714 2.378 -14.432 1.00 92.69 243 VAL A N 1
ATOM 1921 C CA . VAL A 1 243 ? 1.594 3.331 -14.322 1.00 92.69 243 VAL A CA 1
ATOM 1922 C C . VAL A 1 243 ? 0.360 2.828 -15.079 1.00 92.69 243 VAL A C 1
ATOM 1924 O O . VAL A 1 243 ? -0.749 2.865 -14.550 1.00 92.69 243 VAL A O 1
ATOM 1927 N N . GLN A 1 244 ? 0.535 2.289 -16.290 1.00 92.38 244 GLN A N 1
ATOM 1928 C CA . GLN A 1 244 ? -0.561 1.690 -17.068 1.00 92.38 244 GLN A CA 1
ATOM 1929 C C . GLN A 1 244 ? -1.135 0.410 -16.440 1.00 92.38 244 GLN A C 1
ATOM 1931 O O . GLN A 1 244 ? -2.217 -0.025 -16.834 1.00 92.38 244 GLN A O 1
ATOM 1936 N N . ALA A 1 245 ? -0.412 -0.200 -15.501 1.00 94.94 245 ALA A N 1
ATOM 1937 C CA . ALA A 1 245 ? -0.787 -1.433 -14.827 1.00 94.94 245 ALA A CA 1
ATOM 1938 C C . ALA A 1 245 ? -1.319 -1.217 -13.400 1.00 94.94 245 ALA A C 1
ATOM 1940 O O . ALA A 1 245 ? -1.622 -2.195 -12.717 1.00 94.94 245 ALA A O 1
ATOM 1941 N N . MET A 1 246 ? -1.433 0.028 -12.919 1.00 93.75 246 MET A N 1
ATOM 1942 C CA . MET A 1 246 ? -1.827 0.306 -11.531 1.00 93.75 246 MET A CA 1
ATOM 1943 C C . MET A 1 246 ? -3.171 -0.323 -11.153 1.00 93.75 246 MET A C 1
ATOM 1945 O O . MET A 1 246 ? -3.293 -0.880 -10.066 1.00 93.75 246 MET A O 1
ATOM 1949 N N . ASP A 1 247 ? -4.165 -0.306 -12.046 1.00 94.00 247 ASP A N 1
ATOM 1950 C CA . ASP A 1 247 ? -5.459 -0.953 -11.795 1.00 94.00 247 ASP A CA 1
ATOM 1951 C C . ASP A 1 247 ? -5.300 -2.450 -11.478 1.00 94.00 247 ASP A C 1
ATOM 1953 O O . ASP A 1 247 ? -5.916 -2.957 -10.542 1.00 94.00 247 ASP A O 1
ATOM 1957 N N . LEU A 1 248 ? -4.405 -3.143 -12.190 1.00 95.50 248 LEU A N 1
ATOM 1958 C CA . LEU A 1 248 ? -4.088 -4.547 -11.936 1.00 95.50 248 LEU A CA 1
ATOM 1959 C C . LEU A 1 248 ? -3.384 -4.729 -10.595 1.00 95.50 248 LEU A C 1
ATOM 1961 O O . LEU A 1 248 ? -3.692 -5.675 -9.875 1.00 95.50 248 LEU A O 1
ATOM 1965 N N . VAL A 1 249 ? -2.460 -3.834 -10.240 1.00 96.44 249 VAL A N 1
ATOM 1966 C CA . VAL A 1 249 ? -1.740 -3.903 -8.963 1.00 96.44 249 VAL A CA 1
ATOM 1967 C C . VAL A 1 249 ? -2.708 -3.824 -7.785 1.00 96.44 249 VAL A C 1
ATOM 1969 O O . VAL A 1 249 ? -2.658 -4.683 -6.903 1.00 96.44 249 VAL A O 1
ATOM 1972 N N . TYR A 1 250 ? -3.601 -2.833 -7.773 1.00 96.44 250 TYR A N 1
ATOM 1973 C CA . TYR A 1 250 ? -4.562 -2.648 -6.681 1.00 96.44 250 TYR A CA 1
ATOM 1974 C C . TYR A 1 250 ? -5.634 -3.739 -6.662 1.00 96.44 250 TYR A C 1
ATOM 1976 O O . TYR A 1 250 ? -5.987 -4.233 -5.593 1.00 96.44 250 TYR A O 1
ATOM 1984 N N . ASN A 1 251 ? -6.107 -4.172 -7.832 1.00 95.00 251 ASN A N 1
ATOM 1985 C CA . ASN A 1 251 ? -7.099 -5.239 -7.930 1.00 95.00 251 ASN A CA 1
ATOM 1986 C C . ASN A 1 251 ? -6.580 -6.597 -7.446 1.00 95.00 251 ASN A C 1
ATOM 1988 O O . ASN A 1 251 ? -7.317 -7.374 -6.837 1.00 95.00 251 ASN A O 1
ATOM 1992 N N . ARG A 1 252 ? -5.306 -6.891 -7.718 1.00 93.88 252 ARG A N 1
ATOM 1993 C CA . ARG A 1 252 ? -4.688 -8.180 -7.391 1.00 93.88 252 ARG A CA 1
ATOM 1994 C C . ARG A 1 252 ? -4.127 -8.250 -5.983 1.00 93.88 252 ARG A C 1
ATOM 1996 O O . ARG A 1 252 ? -3.883 -9.358 -5.505 1.00 93.88 252 ARG A O 1
ATOM 2003 N N . ALA A 1 253 ? -3.905 -7.110 -5.337 1.00 95.31 253 ALA A N 1
ATOM 2004 C CA . ALA A 1 253 ? -3.422 -7.079 -3.970 1.00 95.31 253 ALA A CA 1
ATOM 2005 C C . ALA A 1 253 ? -4.350 -7.885 -3.052 1.00 95.31 253 ALA A C 1
ATOM 2007 O O . ALA A 1 253 ? -5.569 -7.944 -3.242 1.00 95.31 253 ALA A O 1
ATOM 2008 N N . CYS A 1 254 ? -3.772 -8.511 -2.028 1.00 94.25 254 CYS A N 1
ATOM 2009 C CA . CYS A 1 254 ? -4.558 -9.176 -0.995 1.00 94.25 254 CYS A CA 1
ATOM 2010 C C . CYS A 1 254 ? -5.477 -8.153 -0.326 1.00 94.25 254 CYS A C 1
ATOM 2012 O O . CYS A 1 254 ? -6.665 -8.412 -0.132 1.00 94.25 254 CYS A O 1
ATOM 2014 N N . VAL A 1 255 ? -4.904 -6.982 -0.050 1.00 95.31 255 VAL A N 1
ATOM 2015 C CA . VAL A 1 255 ? -5.566 -5.799 0.486 1.00 95.31 255 VAL A CA 1
ATOM 2016 C C . VAL A 1 255 ? -4.903 -4.548 -0.084 1.00 95.31 255 VAL A C 1
ATOM 2018 O O . VAL A 1 255 ? -3.697 -4.522 -0.342 1.00 95.31 255 VAL A O 1
ATOM 2021 N N . THR A 1 256 ? -5.692 -3.496 -0.242 1.00 96.69 256 THR A N 1
ATOM 2022 C CA . THR A 1 256 ? -5.217 -2.146 -0.538 1.00 96.69 256 THR A CA 1
ATOM 2023 C C . THR A 1 256 ? -5.455 -1.277 0.682 1.00 96.69 256 THR A C 1
ATOM 2025 O O . THR A 1 256 ? -6.526 -1.340 1.276 1.00 96.69 256 THR A O 1
ATOM 2028 N N . VAL A 1 257 ? -4.489 -0.439 1.048 1.00 96.56 257 VAL A N 1
ATOM 2029 C CA . VAL A 1 257 ? -4.637 0.493 2.168 1.00 96.56 257 VAL A CA 1
ATOM 2030 C C . VAL A 1 257 ? -4.476 1.936 1.708 1.00 96.56 257 VAL A C 1
ATOM 2032 O O . VAL A 1 257 ? -3.448 2.310 1.152 1.00 96.56 257 VAL A O 1
ATOM 2035 N N . GLY A 1 258 ? -5.495 2.754 1.966 1.00 95.81 258 GLY A N 1
ATOM 2036 C CA . GLY A 1 258 ? -5.447 4.207 1.863 1.00 95.81 258 GLY A CA 1
ATOM 2037 C C . GLY A 1 258 ? -4.941 4.811 3.171 1.00 95.81 258 GLY A C 1
ATOM 2038 O O . GLY A 1 258 ? -5.690 4.907 4.150 1.00 95.81 258 GLY A O 1
ATOM 2039 N N . LEU A 1 259 ? -3.674 5.222 3.206 1.00 95.62 259 LEU A N 1
ATOM 2040 C CA . LEU A 1 259 ? -3.060 5.863 4.367 1.00 95.62 259 LEU A CA 1
ATOM 2041 C C . LEU A 1 259 ? -3.508 7.326 4.460 1.00 95.62 259 LEU A C 1
ATOM 2043 O O . LEU A 1 259 ? -2.990 8.201 3.765 1.00 95.62 259 LEU A O 1
ATOM 2047 N N . HIS A 1 260 ? -4.450 7.590 5.361 1.00 94.38 260 HIS A N 1
ATOM 2048 C CA . HIS A 1 260 ? -4.957 8.933 5.634 1.00 94.38 260 HIS A CA 1
ATOM 2049 C C . HIS A 1 260 ? -3.990 9.702 6.536 1.00 94.38 260 HIS A C 1
ATOM 2051 O O . HIS A 1 260 ? -3.287 9.108 7.357 1.00 94.38 260 HIS A O 1
ATOM 2057 N N . ALA A 1 261 ? -3.924 11.022 6.392 1.00 91.25 261 ALA A N 1
ATOM 2058 C CA . ALA A 1 261 ? -3.114 11.872 7.260 1.00 91.25 261 ALA A CA 1
ATOM 2059 C C . ALA A 1 261 ? -3.764 12.072 8.641 1.00 91.25 261 ALA A C 1
ATOM 2061 O O . ALA A 1 261 ? -3.051 12.309 9.617 1.00 91.25 261 ALA A O 1
ATOM 2062 N N . GLY A 1 262 ? -5.095 11.958 8.717 1.00 90.94 262 GLY A N 1
ATOM 2063 C CA . GLY A 1 262 ? -5.870 12.148 9.942 1.00 90.94 262 GLY A CA 1
ATOM 2064 C C . GLY A 1 262 ? -5.485 11.225 11.109 1.00 90.94 262 GLY A C 1
ATOM 2065 O O . GLY A 1 262 ? -5.121 10.056 10.928 1.00 90.94 262 GLY A O 1
ATOM 2066 N N . THR A 1 263 ? -5.633 11.763 12.322 1.00 94.50 263 THR A N 1
ATOM 2067 C CA . THR A 1 263 ? -5.468 11.045 13.593 1.00 94.50 263 THR A CA 1
ATOM 2068 C C . THR A 1 263 ? -6.795 11.022 14.333 1.00 94.50 263 THR A C 1
ATOM 2070 O O . THR A 1 263 ? -7.362 12.076 14.614 1.00 94.50 263 THR A O 1
ATOM 2073 N N . ILE A 1 264 ? -7.266 9.833 14.703 1.00 93.88 264 ILE A N 1
ATOM 2074 C CA . ILE A 1 264 ? -8.436 9.697 15.573 1.00 93.88 264 ILE A CA 1
ATOM 2075 C C . ILE A 1 264 ? -7.961 9.802 17.019 1.00 93.88 264 ILE A C 1
ATOM 2077 O O . ILE A 1 264 ? -7.204 8.952 17.485 1.00 93.88 264 ILE A O 1
ATOM 2081 N N . VAL A 1 265 ? -8.412 10.840 17.718 1.00 94.75 265 VAL A N 1
ATOM 2082 C CA . VAL A 1 265 ? -8.021 11.151 19.106 1.00 94.75 265 VAL A CA 1
ATOM 2083 C C . VAL A 1 265 ? -9.183 11.064 20.099 1.00 94.75 265 VAL A C 1
ATOM 2085 O O . VAL A 1 265 ? -8.979 11.270 21.290 1.00 94.75 265 VAL A O 1
ATOM 2088 N N . ASP A 1 266 ? -10.396 10.750 19.635 1.00 93.94 266 ASP A N 1
ATOM 2089 C CA . ASP A 1 266 ? -11.587 10.622 20.480 1.00 93.94 266 ASP A CA 1
ATOM 2090 C C . ASP A 1 266 ? -12.117 9.180 20.469 1.00 93.94 266 ASP A C 1
ATOM 2092 O O . ASP A 1 266 ? -12.551 8.657 19.438 1.00 93.94 266 ASP A O 1
ATOM 2096 N N . GLN A 1 267 ? -12.120 8.533 21.639 1.00 94.25 267 GLN A N 1
ATOM 2097 C CA . GLN A 1 267 ? -12.612 7.162 21.797 1.00 94.25 267 GLN A CA 1
ATOM 2098 C C . GLN A 1 267 ? -14.093 7.036 21.419 1.00 94.25 267 GLN A C 1
ATOM 2100 O O . GLN A 1 267 ? -14.532 5.980 20.958 1.00 94.25 267 GLN A O 1
ATOM 2105 N N . ASN A 1 268 ? -14.878 8.104 21.573 1.00 92.62 268 ASN A N 1
ATOM 2106 C CA . ASN A 1 268 ? -16.289 8.085 21.215 1.00 92.62 268 ASN A CA 1
ATOM 2107 C C . ASN A 1 268 ? -16.498 7.988 19.701 1.00 92.62 268 ASN A C 1
ATOM 2109 O O . ASN A 1 268 ? -17.424 7.300 19.275 1.00 92.62 268 ASN A O 1
ATOM 2113 N N . GLN A 1 269 ? -15.610 8.578 18.889 1.00 91.81 269 GLN A N 1
ATOM 2114 C CA . GLN A 1 269 ? -15.625 8.396 17.432 1.00 91.81 269 GLN A CA 1
ATOM 2115 C C . GLN A 1 269 ? -15.393 6.928 17.063 1.00 91.81 269 GLN A C 1
ATOM 2117 O O . GLN A 1 269 ? -16.124 6.365 16.250 1.00 91.81 269 GLN A O 1
ATOM 2122 N N . VAL A 1 270 ? -14.433 6.273 17.719 1.00 91.69 270 VAL A N 1
ATOM 2123 C CA . VAL A 1 270 ? -14.147 4.846 17.512 1.00 91.69 270 VAL A CA 1
ATOM 2124 C C . VAL A 1 270 ? -15.329 3.967 17.922 1.00 91.69 270 VAL A C 1
ATOM 2126 O O . VAL A 1 270 ? -15.709 3.049 17.194 1.00 91.69 270 VAL A O 1
ATOM 2129 N N . ASN A 1 271 ? -15.933 4.244 19.076 1.00 90.94 271 ASN A N 1
ATOM 2130 C CA . ASN A 1 271 ? -17.085 3.493 19.571 1.00 90.94 271 ASN A CA 1
ATOM 2131 C C . ASN A 1 271 ? -18.313 3.670 18.662 1.00 90.94 271 ASN A C 1
ATOM 2133 O O . ASN A 1 271 ? -19.027 2.702 18.382 1.00 90.94 271 ASN A O 1
ATOM 2137 N N . ALA A 1 272 ? -18.538 4.889 18.163 1.00 89.31 272 ALA A N 1
ATOM 2138 C CA . ALA A 1 272 ? -19.591 5.191 17.201 1.00 89.31 272 ALA A CA 1
ATOM 2139 C C . ALA A 1 272 ? -19.378 4.437 15.880 1.00 89.31 272 ALA A C 1
ATOM 2141 O O . ALA A 1 272 ? -20.305 3.802 15.378 1.00 89.31 272 ALA A O 1
ATOM 2142 N N . LEU A 1 273 ? -18.146 4.428 15.365 1.00 88.38 273 LEU A N 1
ATOM 2143 C CA . LEU A 1 273 ? -17.779 3.689 14.161 1.00 88.38 273 LEU A CA 1
ATOM 2144 C C . LEU A 1 273 ? -18.000 2.179 14.321 1.00 88.38 273 LEU A C 1
ATOM 2146 O O . LEU A 1 273 ? -18.605 1.558 13.453 1.00 88.38 273 LEU A O 1
ATOM 2150 N N . ARG A 1 274 ? -17.566 1.583 15.440 1.00 86.19 274 ARG A N 1
ATOM 2151 C CA . ARG A 1 274 ? -17.828 0.161 15.726 1.00 86.19 274 ARG A CA 1
ATOM 2152 C C . ARG A 1 274 ? -19.309 -0.152 15.747 1.00 86.19 274 ARG A C 1
ATOM 2154 O O . ARG A 1 274 ? -19.720 -1.158 15.190 1.00 86.19 274 ARG A O 1
ATOM 2161 N N . THR A 1 275 ? -20.098 0.719 16.373 1.00 84.44 275 THR A N 1
ATOM 2162 C CA . THR A 1 275 ? -21.553 0.565 16.395 1.00 84.44 275 THR A CA 1
ATOM 2163 C C . THR A 1 275 ? -22.096 0.520 14.969 1.00 84.44 275 THR A C 1
ATOM 2165 O O . THR A 1 275 ? -22.912 -0.340 14.671 1.00 84.44 275 THR A O 1
ATOM 2168 N N . LEU A 1 276 ? -21.615 1.386 14.072 1.00 81.62 276 LEU A N 1
ATOM 2169 C CA . LEU A 1 276 ? -22.046 1.404 12.674 1.00 81.62 276 LEU A CA 1
ATOM 2170 C C . LEU A 1 276 ? -21.636 0.136 11.905 1.00 81.62 276 LEU A C 1
ATOM 2172 O O . LEU A 1 276 ? -22.476 -0.441 11.223 1.00 81.62 276 LEU A O 1
ATOM 2176 N N . ILE A 1 277 ? -20.389 -0.320 12.054 1.00 80.62 277 ILE A N 1
ATOM 2177 C CA . ILE A 1 277 ? -19.888 -1.553 11.416 1.00 80.62 277 ILE A CA 1
ATOM 2178 C C . ILE A 1 277 ? -20.664 -2.776 11.924 1.00 80.62 277 ILE A C 1
ATOM 2180 O O . ILE A 1 277 ? -21.158 -3.580 11.146 1.00 80.62 277 ILE A O 1
ATOM 2184 N N . SER A 1 278 ? -20.882 -2.895 13.233 1.00 79.44 278 SER A N 1
ATOM 2185 C CA . SER A 1 278 ? -21.680 -4.002 13.775 1.00 79.44 278 SER A CA 1
ATOM 2186 C C . SER A 1 278 ? -23.145 -3.954 13.328 1.00 79.44 278 SER A C 1
ATOM 2188 O O . SER A 1 278 ? -23.821 -4.979 13.341 1.00 79.44 278 SER A O 1
ATOM 2190 N N . LEU A 1 279 ? -23.668 -2.786 12.935 1.00 75.94 279 LEU A N 1
ATOM 2191 C CA . LEU A 1 279 ? -25.015 -2.679 12.372 1.00 75.94 279 LEU A CA 1
ATOM 2192 C C . LEU A 1 279 ? -25.092 -3.169 10.925 1.00 75.94 279 LEU A C 1
ATOM 2194 O O . LEU A 1 279 ? -26.114 -3.762 10.577 1.00 75.94 279 LEU A O 1
ATOM 2198 N N . SER A 1 280 ? -24.057 -2.967 10.101 1.00 70.50 280 SER A N 1
ATOM 2199 C CA . SER A 1 280 ? -24.044 -3.508 8.733 1.00 70.50 280 SER A CA 1
ATOM 2200 C C . SER A 1 280 ? -23.998 -5.040 8.733 1.00 70.50 280 SER A C 1
ATOM 2202 O O . SER A 1 280 ? -24.658 -5.671 7.909 1.00 70.50 280 SER A O 1
ATOM 2204 N N . GLU A 1 281 ? -23.337 -5.647 9.721 1.00 71.00 281 GLU A N 1
ATOM 2205 C CA . GLU A 1 281 ? -23.268 -7.106 9.899 1.00 71.00 281 GLU A CA 1
ATOM 2206 C C . GLU A 1 281 ? -24.616 -7.756 10.275 1.00 71.00 281 GLU A C 1
ATOM 2208 O O . GLU A 1 281 ? -24.827 -8.946 10.038 1.00 71.00 281 GLU A O 1
ATOM 2213 N N . ILE A 1 282 ? -25.558 -6.999 10.855 1.00 65.31 282 ILE A N 1
ATOM 2214 C CA . ILE A 1 282 ? -26.842 -7.535 11.348 1.00 65.31 282 ILE A CA 1
ATOM 2215 C C . ILE A 1 282 ? -27.842 -7.845 10.206 1.00 65.31 282 ILE A C 1
ATOM 2217 O O . ILE A 1 282 ? -28.823 -8.563 10.429 1.00 65.31 282 ILE A O 1
ATOM 2221 N N . GLY A 1 283 ? -27.563 -7.412 8.970 1.00 57.31 283 GLY A N 1
ATOM 2222 C CA . GLY A 1 283 ? -28.351 -7.725 7.771 1.00 57.31 283 GLY A CA 1
ATOM 2223 C C . GLY A 1 283 ? -29.729 -7.043 7.702 1.00 57.31 283 GLY A C 1
ATOM 2224 O O . GLY A 1 283 ? -30.279 -6.576 8.699 1.00 57.31 283 GLY A O 1
ATOM 2225 N N . GLU A 1 284 ? -30.325 -7.013 6.503 1.00 58.88 284 GLU A N 1
ATOM 2226 C CA . GLU A 1 284 ? -31.548 -6.249 6.161 1.00 58.88 284 GLU A CA 1
ATOM 2227 C C . GLU A 1 284 ? -32.831 -6.644 6.931 1.00 58.88 284 GLU A C 1
ATOM 2229 O O . GLU A 1 284 ? -33.867 -5.992 6.805 1.00 58.88 284 GLU A O 1
ATOM 2234 N N . LEU A 1 285 ? -32.801 -7.711 7.735 1.00 55.56 285 LEU A N 1
ATOM 2235 C CA . LEU A 1 285 ? -33.999 -8.324 8.322 1.00 55.56 285 LEU A CA 1
ATOM 2236 C C . LEU A 1 285 ? -34.352 -7.827 9.733 1.00 55.56 285 LEU A C 1
ATOM 2238 O O . LEU A 1 285 ? -35.352 -8.279 10.299 1.00 55.56 285 LEU A O 1
ATOM 2242 N N . ARG A 1 286 ? -33.572 -6.910 10.324 1.00 60.00 286 ARG A N 1
ATOM 2243 C CA . ARG A 1 286 ? -33.898 -6.306 11.627 1.00 60.00 286 ARG A CA 1
ATOM 2244 C C . ARG A 1 286 ? -34.127 -4.800 11.506 1.00 60.00 286 ARG A C 1
ATOM 2246 O O . ARG A 1 286 ? -33.372 -4.130 10.808 1.00 60.00 286 ARG A O 1
ATOM 2253 N N . PRO A 1 287 ? -35.126 -4.237 12.216 1.00 60.47 287 PRO A N 1
ATOM 2254 C CA . PRO A 1 287 ? -35.264 -2.793 12.318 1.00 60.47 287 PRO A CA 1
ATOM 2255 C C . PRO A 1 287 ? -33.967 -2.213 12.880 1.00 60.47 287 PRO A C 1
ATOM 2257 O O . PRO A 1 287 ? -33.545 -2.610 13.971 1.00 60.47 287 PRO A O 1
ATOM 2260 N N . LEU A 1 288 ? -33.346 -1.289 12.144 1.00 63.47 288 LEU A N 1
ATOM 2261 C CA . LEU A 1 288 ? -32.170 -0.580 12.632 1.00 63.47 288 LEU A CA 1
ATOM 2262 C C . LEU A 1 288 ? -32.519 0.077 13.978 1.00 63.47 288 LEU A C 1
ATOM 2264 O O . LEU A 1 288 ? -33.537 0.779 14.071 1.00 63.47 288 LEU A O 1
ATOM 2268 N N . PRO A 1 289 ? -31.726 -0.146 15.038 1.00 66.00 289 PRO A N 1
ATOM 2269 C CA . PRO A 1 289 ? -31.920 0.569 16.284 1.00 66.00 289 PRO A CA 1
ATOM 2270 C C . PRO A 1 289 ? -31.788 2.069 16.018 1.00 66.00 289 PRO A C 1
ATOM 2272 O O . PRO A 1 289 ? -30.962 2.509 15.217 1.00 66.00 289 PRO A O 1
ATOM 2275 N N . ARG A 1 290 ? -32.622 2.873 16.686 1.00 68.88 290 ARG A N 1
ATOM 2276 C CA . ARG A 1 290 ? -32.522 4.332 16.589 1.00 68.88 290 ARG A CA 1
ATOM 2277 C C . ARG A 1 290 ? -31.153 4.755 17.114 1.00 68.88 290 ARG A C 1
ATOM 2279 O O . ARG A 1 290 ? -30.899 4.645 18.313 1.00 68.88 290 ARG A O 1
ATOM 2286 N N . LEU A 1 291 ? -30.295 5.239 16.221 1.00 75.75 291 LEU A N 1
ATOM 2287 C CA . LEU A 1 291 ? -29.041 5.866 16.612 1.00 75.75 291 LEU A CA 1
ATOM 2288 C C . LEU A 1 291 ? -29.357 7.126 17.424 1.00 75.75 291 LEU A C 1
ATOM 2290 O O . LEU A 1 291 ? -30.200 7.938 17.040 1.00 75.75 291 LEU A O 1
ATOM 2294 N N . ASN A 1 292 ? -28.700 7.264 18.574 1.00 81.19 292 ASN A N 1
ATOM 2295 C CA . ASN A 1 292 ? -28.767 8.477 19.382 1.00 81.19 292 ASN A CA 1
ATOM 2296 C C . ASN A 1 292 ? -28.116 9.637 18.603 1.00 81.19 292 ASN A C 1
ATOM 2298 O O . ASN A 1 292 ? -27.112 9.420 17.923 1.00 81.19 292 ASN A O 1
ATOM 2302 N N . SER A 1 293 ? -28.643 10.860 18.731 1.00 85.69 293 SER A N 1
ATOM 2303 C CA . SER A 1 293 ? -28.065 12.064 18.115 1.00 85.69 293 SER A CA 1
ATOM 2304 C C . SER A 1 293 ? -26.585 12.230 18.458 1.00 85.69 293 SER A C 1
ATOM 2306 O O . SER A 1 293 ? -25.796 12.548 17.581 1.00 85.69 293 SER A O 1
ATOM 2308 N N . LEU A 1 294 ? -26.189 11.885 19.687 1.00 86.81 294 LEU A N 1
ATOM 2309 C CA . LEU A 1 294 ? -24.791 11.948 20.112 1.00 86.81 294 LEU A CA 1
ATOM 2310 C C . LEU A 1 294 ? -23.869 11.028 19.284 1.00 86.81 294 LEU A C 1
ATOM 2312 O O . LEU A 1 294 ? -22.750 11.404 18.961 1.00 86.81 294 LEU A O 1
ATOM 2316 N N . ILE A 1 295 ? -24.335 9.830 18.908 1.00 86.88 295 ILE A N 1
ATOM 2317 C CA . ILE A 1 295 ? -23.558 8.909 18.057 1.00 86.88 295 ILE A CA 1
ATOM 2318 C C . ILE A 1 295 ? -23.410 9.501 16.654 1.00 86.88 295 ILE A C 1
ATOM 2320 O O . ILE A 1 295 ? -22.331 9.432 16.070 1.00 86.88 295 ILE A O 1
ATOM 2324 N N . LEU A 1 296 ? -24.480 10.102 16.126 1.00 88.44 296 LEU A N 1
ATOM 2325 C CA . LEU A 1 296 ? -24.445 10.762 14.823 1.00 88.44 296 LEU A CA 1
ATOM 2326 C C . LEU A 1 296 ? -23.461 11.933 14.815 1.00 88.44 296 LEU A C 1
ATOM 2328 O O . LEU A 1 296 ? -22.716 12.060 13.852 1.00 88.44 296 LEU A O 1
ATOM 2332 N N . ASP A 1 297 ? -23.393 12.729 15.883 1.00 92.50 297 ASP A N 1
ATOM 2333 C CA . ASP A 1 297 ? -22.444 13.845 15.986 1.00 92.50 297 ASP A CA 1
ATOM 2334 C C . ASP A 1 297 ? -20.985 13.361 15.896 1.00 92.50 297 ASP A C 1
ATOM 2336 O O . ASP A 1 297 ? -20.183 13.924 15.145 1.00 92.50 297 ASP A O 1
ATOM 2340 N N . TYR A 1 298 ? -20.648 12.262 16.582 1.00 93.75 298 TYR A N 1
ATOM 2341 C CA . TYR A 1 298 ? -19.320 11.647 16.480 1.00 93.75 298 TYR A CA 1
ATOM 2342 C C . TYR A 1 298 ? -19.032 11.091 15.079 1.00 93.75 298 TYR A C 1
ATOM 2344 O O . TYR A 1 298 ? -17.919 11.257 14.575 1.00 93.75 298 TYR A O 1
ATOM 2352 N N . LEU A 1 299 ? -20.023 10.477 14.424 1.00 90.31 299 LEU A N 1
ATOM 2353 C CA . LEU A 1 299 ? -19.885 9.987 13.048 1.00 90.31 299 LEU A CA 1
ATOM 2354 C C . LEU A 1 299 ? -19.715 11.132 12.046 1.00 90.31 299 LEU A C 1
ATOM 2356 O O . LEU A 1 299 ? -18.853 11.044 11.179 1.00 90.31 299 LEU A O 1
ATOM 2360 N N . TYR A 1 300 ? -20.481 12.217 12.169 1.00 92.00 300 TYR A N 1
ATOM 2361 C CA . TYR A 1 300 ? -20.330 13.399 11.318 1.00 92.00 300 TYR A CA 1
ATOM 2362 C C . TYR A 1 300 ? -18.960 14.045 11.496 1.00 92.00 300 TYR A C 1
ATOM 2364 O O . TYR A 1 300 ? -18.330 14.418 10.510 1.00 92.00 300 TYR A O 1
ATOM 2372 N N . SER A 1 301 ? -18.477 14.138 12.736 1.00 92.38 301 SER A N 1
ATOM 2373 C CA . SER A 1 301 ? -17.130 14.629 13.026 1.00 92.38 301 SER A CA 1
ATOM 2374 C C . SER A 1 301 ? -16.057 13.759 12.360 1.00 92.38 301 SER A C 1
ATOM 2376 O O . SER A 1 301 ? -15.167 14.286 11.690 1.00 92.38 301 SER A O 1
ATOM 2378 N N . PHE A 1 302 ? -16.180 12.432 12.469 1.00 92.44 302 PHE A N 1
ATOM 2379 C CA . PHE A 1 302 ? -15.282 11.490 11.803 1.00 92.44 302 PHE A CA 1
ATOM 2380 C C . PHE A 1 302 ? -15.344 11.618 10.274 1.00 92.44 302 PHE A C 1
ATOM 2382 O O . PHE A 1 302 ? -14.310 11.791 9.637 1.00 92.44 302 PHE A O 1
ATOM 2389 N N . LEU A 1 303 ? -16.538 11.603 9.674 1.00 91.75 303 LEU A N 1
ATOM 2390 C CA . LEU A 1 303 ? -16.707 11.750 8.226 1.00 91.75 303 LEU A CA 1
ATOM 2391 C C . LEU A 1 303 ? -16.152 13.085 7.726 1.00 91.75 303 LEU A C 1
ATOM 2393 O O . LEU A 1 303 ? -15.491 13.104 6.695 1.00 91.75 303 LEU A O 1
ATOM 2397 N N . GLY A 1 304 ? -16.344 14.171 8.479 1.00 92.25 304 GLY A N 1
ATOM 2398 C CA . GLY A 1 304 ? -15.755 15.471 8.171 1.00 92.25 304 GLY A CA 1
ATOM 2399 C C . GLY A 1 304 ? -14.226 15.426 8.122 1.00 92.25 304 GLY A C 1
ATOM 2400 O O . GLY A 1 304 ? -13.633 16.002 7.209 1.00 92.25 304 GLY A O 1
ATOM 2401 N N . MET A 1 305 ? -13.582 14.701 9.045 1.00 92.62 305 MET A N 1
ATOM 2402 C CA . MET A 1 305 ? -12.135 14.451 9.002 1.00 92.62 305 MET A CA 1
ATOM 2403 C C . MET A 1 305 ? -11.746 13.644 7.755 1.00 92.62 305 MET A C 1
ATOM 2405 O O . MET A 1 305 ? -10.800 14.024 7.072 1.00 92.62 305 MET A O 1
ATOM 2409 N N . VAL A 1 306 ? -12.482 12.573 7.435 1.00 91.31 306 VAL A N 1
ATOM 2410 C CA . VAL A 1 306 ? -12.218 11.735 6.253 1.00 91.31 306 VAL A CA 1
ATOM 2411 C C . VAL A 1 306 ? -12.319 12.556 4.968 1.00 91.31 306 VAL A C 1
ATOM 2413 O O . VAL A 1 306 ? -11.368 12.596 4.198 1.00 91.31 306 VAL A O 1
ATOM 2416 N N . THR A 1 307 ? -13.426 13.268 4.749 1.00 91.25 307 THR A N 1
ATOM 2417 C CA . THR A 1 307 ? -13.659 14.034 3.513 1.00 91.25 307 THR A CA 1
ATOM 2418 C C . THR A 1 307 ? -12.743 15.245 3.361 1.00 91.25 307 THR A C 1
ATOM 2420 O O . THR A 1 307 ? -12.589 15.753 2.255 1.00 91.25 307 THR A O 1
ATOM 2423 N N . SER A 1 308 ? -12.159 15.727 4.460 1.00 91.19 308 SER A N 1
ATOM 2424 C CA . SER A 1 308 ? -11.181 16.821 4.440 1.00 91.19 308 SER A CA 1
ATOM 2425 C C . SER A 1 308 ? -9.746 16.326 4.249 1.00 91.19 308 SER A C 1
ATOM 2427 O O . SER A 1 308 ? -8.830 17.143 4.147 1.00 91.19 308 SER A O 1
ATOM 2429 N N . ASP A 1 309 ? -9.520 15.008 4.235 1.00 91.94 309 ASP A N 1
ATOM 2430 C CA . ASP A 1 309 ? -8.188 14.451 4.057 1.00 91.94 309 ASP A CA 1
ATOM 2431 C C . ASP A 1 309 ? -7.687 14.702 2.631 1.00 91.94 309 ASP A C 1
ATOM 2433 O O . ASP A 1 309 ? -8.408 14.536 1.641 1.00 91.94 309 ASP A O 1
ATOM 2437 N N . ARG A 1 310 ? -6.403 15.054 2.526 1.00 89.44 310 ARG A N 1
ATOM 2438 C CA . ARG A 1 310 ? -5.724 15.266 1.245 1.00 89.44 310 ARG A CA 1
ATOM 2439 C C . ARG A 1 310 ? -5.771 14.041 0.335 1.00 89.44 310 ARG A C 1
ATOM 2441 O O . ARG A 1 310 ? -5.573 14.186 -0.862 1.00 89.44 310 ARG A O 1
ATOM 2448 N N . TRP A 1 311 ? -6.009 12.842 0.869 1.00 89.06 311 TRP A N 1
ATOM 2449 C CA . TRP A 1 311 ? -6.210 11.638 0.067 1.00 89.06 311 TRP A CA 1
ATOM 2450 C C . TRP A 1 311 ? -7.252 11.856 -1.039 1.00 89.06 311 TRP A C 1
ATOM 2452 O O . TRP A 1 311 ? -6.986 11.565 -2.203 1.00 89.06 311 TRP A O 1
ATOM 2462 N N . TYR A 1 312 ? -8.364 12.523 -0.730 1.00 88.12 312 TYR A N 1
ATOM 2463 C CA . TYR A 1 312 ? -9.441 12.779 -1.691 1.00 88.12 312 TYR A CA 1
ATOM 2464 C C . TYR A 1 312 ? -9.145 13.880 -2.722 1.00 88.12 312 TYR A C 1
ATOM 2466 O O . TYR A 1 312 ? -9.957 14.096 -3.620 1.00 88.12 312 TYR A O 1
ATOM 2474 N N . THR A 1 313 ? -8.000 14.569 -2.649 1.00 84.88 313 THR A N 1
ATOM 2475 C CA . THR A 1 313 ? -7.616 15.575 -3.657 1.00 84.88 313 THR A CA 1
ATOM 2476 C C . THR A 1 313 ? -6.842 14.977 -4.836 1.00 84.88 313 THR A C 1
ATOM 2478 O O . THR A 1 313 ? -6.611 15.662 -5.834 1.00 84.88 313 THR A O 1
ATOM 2481 N N . ARG A 1 314 ? -6.456 13.694 -4.768 1.00 83.38 314 ARG A N 1
ATOM 2482 C CA . ARG A 1 314 ? -5.722 13.001 -5.837 1.00 83.38 314 ARG A CA 1
ATOM 2483 C C . ARG A 1 314 ? -6.656 12.481 -6.924 1.00 83.38 314 ARG A C 1
ATOM 2485 O O . ARG A 1 314 ? -7.611 11.764 -6.649 1.00 83.38 314 ARG A O 1
ATOM 2492 N N . ALA A 1 315 ? -6.282 12.721 -8.181 1.00 77.50 315 ALA A N 1
ATOM 2493 C CA . ALA A 1 315 ? -6.995 12.182 -9.341 1.00 77.50 315 ALA A CA 1
ATOM 2494 C C . ALA A 1 315 ? -7.031 10.639 -9.362 1.00 77.50 315 ALA A C 1
ATOM 2496 O O . ALA A 1 315 ? -8.035 10.046 -9.745 1.00 77.50 315 ALA A O 1
ATOM 2497 N N . TRP A 1 316 ? -5.953 9.987 -8.915 1.00 84.12 316 TRP A N 1
ATOM 2498 C CA . TRP A 1 316 ? -5.802 8.529 -8.987 1.00 84.12 316 TRP A CA 1
ATOM 2499 C C . TRP A 1 316 ? -6.566 7.765 -7.904 1.00 84.12 316 TRP A C 1
ATOM 2501 O O . TRP A 1 316 ? -6.834 6.581 -8.071 1.00 84.12 316 TRP A O 1
ATOM 2511 N N . VAL A 1 317 ? -6.986 8.430 -6.827 1.00 85.69 317 VAL A N 1
ATOM 2512 C CA . VAL A 1 317 ? -7.599 7.765 -5.669 1.00 85.69 317 VAL A CA 1
ATOM 2513 C C . VAL A 1 317 ? -8.900 7.043 -6.012 1.00 85.69 317 VAL A C 1
ATOM 2515 O O . VAL A 1 317 ? -9.158 5.965 -5.486 1.00 85.69 317 VAL A O 1
ATOM 2518 N N . VAL A 1 318 ? -9.690 7.581 -6.944 1.00 85.38 318 VAL A N 1
ATOM 2519 C CA . VAL A 1 318 ? -10.909 6.911 -7.424 1.00 85.38 318 VAL A CA 1
ATOM 2520 C C . VAL A 1 318 ? -10.574 5.626 -8.185 1.00 85.38 318 VAL A C 1
ATOM 2522 O O . VAL A 1 318 ? -11.250 4.617 -8.017 1.00 85.38 318 VAL A O 1
ATOM 2525 N N . GLN A 1 319 ? -9.517 5.624 -9.002 1.00 88.25 319 GLN A N 1
ATOM 2526 C CA . GLN A 1 319 ? -9.083 4.410 -9.695 1.00 88.25 319 GLN A CA 1
ATOM 2527 C C . GLN A 1 319 ? -8.554 3.375 -8.700 1.00 88.25 319 GLN A C 1
ATOM 2529 O O . GLN A 1 319 ? -8.905 2.202 -8.804 1.00 88.25 319 GLN A O 1
ATOM 2534 N N . GLU A 1 320 ? -7.729 3.800 -7.745 1.00 92.06 320 GLU A N 1
ATOM 2535 C CA . GLU A 1 320 ? -7.165 2.940 -6.702 1.00 92.06 320 GLU A CA 1
ATOM 2536 C C . GLU A 1 320 ? -8.283 2.300 -5.859 1.00 92.06 320 GLU A C 1
ATOM 2538 O O . GLU A 1 320 ? -8.277 1.087 -5.650 1.00 92.06 320 GLU A O 1
ATOM 2543 N N . SER A 1 321 ? -9.289 3.085 -5.452 1.00 89.44 321 SER A N 1
ATOM 2544 C CA . SER A 1 321 ? -10.420 2.603 -4.652 1.00 89.44 321 SER A CA 1
ATOM 2545 C C . SER A 1 321 ? -11.333 1.650 -5.425 1.00 89.44 321 SER A C 1
ATOM 2547 O O . SER A 1 321 ? -11.655 0.575 -4.921 1.00 89.44 321 SER A O 1
ATOM 2549 N N . ILE A 1 322 ? -11.693 1.986 -6.670 1.00 91.19 322 ILE A N 1
ATOM 2550 C CA . ILE A 1 322 ? -12.511 1.116 -7.529 1.00 91.19 322 ILE A CA 1
ATOM 2551 C C . ILE A 1 322 ? -11.773 -0.190 -7.835 1.00 91.19 322 ILE A C 1
ATOM 2553 O O . ILE A 1 322 ? -12.377 -1.259 -7.791 1.00 91.19 322 ILE A O 1
ATOM 2557 N N . SER A 1 323 ? -10.471 -0.120 -8.127 1.00 94.38 323 SER A N 1
ATOM 2558 C CA . SER A 1 323 ? -9.671 -1.304 -8.462 1.00 94.38 323 SER A CA 1
ATOM 2559 C C . SER A 1 323 ? -9.543 -2.246 -7.268 1.00 94.38 323 SER A C 1
ATOM 2561 O O . SER A 1 323 ? -9.671 -3.459 -7.438 1.00 94.38 323 SER A O 1
ATOM 2563 N N . ALA A 1 324 ? -9.337 -1.693 -6.068 1.00 93.62 324 ALA A N 1
ATOM 2564 C CA . ALA A 1 324 ? -9.257 -2.448 -4.821 1.00 93.62 324 ALA A CA 1
ATOM 2565 C C . ALA A 1 324 ? -10.580 -3.141 -4.443 1.00 93.62 324 ALA A C 1
ATOM 2567 O O . ALA A 1 324 ? -10.557 -4.240 -3.877 1.00 93.62 324 ALA A O 1
ATOM 2568 N N . GLY A 1 325 ? -11.725 -2.516 -4.745 1.00 91.38 325 GLY A N 1
ATOM 2569 C CA . GLY A 1 325 ? -13.051 -3.020 -4.381 1.00 91.38 325 GLY A CA 1
ATOM 2570 C C . GLY A 1 325 ? -13.163 -3.308 -2.879 1.00 91.38 325 GLY A C 1
ATOM 2571 O O . GLY A 1 325 ? -12.658 -2.548 -2.057 1.00 91.38 325 GLY A O 1
ATOM 2572 N N . VAL A 1 326 ? -13.738 -4.463 -2.525 1.00 89.69 326 VAL A N 1
ATOM 2573 C CA . VAL A 1 326 ? -13.897 -4.936 -1.127 1.00 89.69 326 VAL A CA 1
ATOM 2574 C C . VAL A 1 326 ? -12.574 -5.171 -0.379 1.00 89.69 326 VAL A C 1
ATOM 2576 O O . VAL A 1 326 ? -12.565 -5.490 0.808 1.00 89.69 326 VAL A O 1
ATOM 2579 N N . GLY A 1 327 ? -11.437 -5.094 -1.081 1.00 91.69 327 GLY A N 1
ATOM 2580 C CA . GLY A 1 327 ? -10.102 -5.193 -0.496 1.00 91.69 327 GLY A CA 1
ATOM 2581 C C . GLY A 1 327 ? -9.553 -3.861 0.018 1.00 91.69 327 GLY A C 1
ATOM 2582 O O . GLY A 1 327 ? -8.404 -3.836 0.460 1.00 91.69 327 GLY A O 1
ATOM 2583 N N . LEU A 1 328 ? -10.310 -2.762 -0.075 1.00 94.44 328 LEU A N 1
ATOM 2584 C CA . LEU A 1 328 ? -9.876 -1.440 0.365 1.00 94.44 328 LEU A CA 1
ATOM 2585 C C . LEU A 1 328 ? -10.024 -1.264 1.882 1.00 94.44 328 LEU A C 1
ATOM 2587 O O . LEU A 1 328 ? -11.087 -1.474 2.458 1.00 94.44 328 LEU A O 1
ATOM 2591 N N . PHE A 1 329 ? -8.959 -0.777 2.511 1.00 94.88 329 PHE A N 1
ATOM 2592 C CA . PHE A 1 329 ? -8.939 -0.333 3.897 1.00 94.88 329 PHE A CA 1
ATOM 2593 C C . PHE A 1 329 ? -8.590 1.149 3.976 1.00 94.88 329 PHE A C 1
ATOM 2595 O O . PHE A 1 329 ? -7.647 1.612 3.335 1.00 94.88 329 PHE A O 1
ATOM 2602 N N . LEU A 1 330 ? -9.295 1.887 4.826 1.00 94.25 330 LEU A N 1
ATOM 2603 C CA . LEU A 1 330 ? -8.916 3.235 5.234 1.00 94.25 330 LEU A CA 1
ATOM 2604 C C . LEU A 1 330 ? -8.136 3.134 6.543 1.00 94.25 330 LEU A C 1
ATOM 2606 O O . LEU A 1 330 ? -8.632 2.579 7.524 1.00 94.25 330 LEU A O 1
ATOM 2610 N N . SER A 1 331 ? -6.911 3.652 6.555 1.00 95.06 331 SER A N 1
ATOM 2611 C CA . SER A 1 331 ? -6.031 3.574 7.718 1.00 95.06 331 SER A CA 1
ATOM 2612 C C . SER A 1 331 ? -5.709 4.961 8.257 1.00 95.06 331 SER A C 1
ATOM 2614 O O . SER A 1 331 ? -5.146 5.801 7.550 1.00 95.06 331 SER A O 1
ATOM 2616 N N . PHE A 1 332 ? -6.029 5.177 9.529 1.00 94.94 332 PHE A N 1
ATOM 2617 C CA . PHE A 1 332 ? -5.830 6.426 10.262 1.00 94.94 332 PHE A CA 1
ATOM 2618 C C . PHE A 1 332 ? -4.828 6.221 11.384 1.00 94.94 332 PHE A C 1
ATOM 2620 O O . PHE A 1 332 ? -4.712 5.121 11.926 1.00 94.94 332 PHE A O 1
ATOM 2627 N N . ARG A 1 333 ? -4.142 7.289 11.792 1.00 94.44 333 ARG A N 1
ATOM 2628 C CA . ARG A 1 333 ? -3.339 7.231 13.013 1.00 94.44 333 ARG A CA 1
ATOM 2629 C C . ARG A 1 333 ? -4.252 7.081 14.224 1.00 94.44 333 ARG A C 1
ATOM 2631 O O . ARG A 1 333 ? -5.296 7.729 14.327 1.00 94.44 333 ARG A O 1
ATOM 2638 N N . ARG A 1 334 ? -3.817 6.255 15.162 1.00 93.38 334 ARG A N 1
ATOM 2639 C CA . ARG A 1 334 ? -4.437 6.070 16.466 1.00 93.38 334 ARG A CA 1
ATOM 2640 C C . ARG A 1 334 ? -3.824 7.056 17.454 1.00 93.38 334 ARG A C 1
ATOM 2642 O O . ARG A 1 334 ? -2.617 7.025 17.682 1.00 93.38 334 ARG A O 1
ATOM 2649 N N . GLY A 1 335 ? -4.652 7.920 18.031 1.00 93.00 335 GLY A N 1
ATOM 2650 C CA . GLY A 1 335 ? -4.255 8.793 19.129 1.00 93.00 335 GLY A CA 1
ATOM 2651 C C . GLY A 1 335 ? -3.893 8.004 20.387 1.00 93.00 335 GLY A C 1
ATOM 2652 O O . GLY A 1 335 ? -4.317 6.860 20.576 1.00 93.00 335 GLY A O 1
ATOM 2653 N N . GLU A 1 336 ? -3.105 8.625 21.258 1.00 91.00 336 GLU A N 1
ATOM 2654 C CA . GLU A 1 336 ? -2.753 8.053 22.556 1.00 91.00 336 GLU A CA 1
ATOM 2655 C C . GLU A 1 336 ? -4.012 7.765 23.392 1.00 91.00 336 GLU A C 1
ATOM 2657 O O . GLU A 1 336 ? -4.976 8.529 23.369 1.00 91.00 336 GLU A O 1
ATOM 2662 N N . GLY A 1 337 ? -4.031 6.632 24.100 1.00 89.75 337 GLY A N 1
ATOM 2663 C CA . GLY A 1 337 ? -5.162 6.228 24.945 1.00 89.75 337 GLY A CA 1
ATOM 2664 C C . GLY A 1 337 ? -6.399 5.717 24.197 1.00 89.75 337 GLY A C 1
ATOM 2665 O O . GLY A 1 337 ? -7.339 5.253 24.836 1.00 89.75 337 GLY A O 1
ATOM 2666 N N . ILE A 1 338 ? -6.410 5.743 22.862 1.00 92.88 338 ILE A N 1
ATOM 2667 C CA . ILE A 1 338 ? -7.493 5.149 22.071 1.00 92.88 338 ILE A CA 1
ATOM 2668 C C . ILE A 1 338 ? -7.376 3.634 22.115 1.00 92.88 338 ILE A C 1
ATOM 2670 O O . ILE A 1 338 ? -6.280 3.107 21.971 1.00 92.88 338 ILE A O 1
ATOM 2674 N N . GLU A 1 339 ? -8.481 2.914 22.261 1.00 90.31 339 GLU A N 1
ATOM 2675 C CA . GLU A 1 339 ? -8.569 1.456 22.240 1.00 90.31 339 GLU A CA 1
ATOM 2676 C C . GLU A 1 339 ? -9.082 0.959 20.883 1.00 90.31 339 GLU A C 1
ATOM 2678 O O . GLU A 1 339 ? -10.233 1.214 20.511 1.00 90.31 339 GLU A O 1
ATOM 2683 N N . TYR A 1 340 ? -8.252 0.202 20.150 1.00 85.44 340 TYR A N 1
ATOM 2684 C CA . TYR A 1 340 ? -8.609 -0.430 18.873 1.00 85.44 340 TYR A CA 1
ATOM 2685 C C . TYR A 1 340 ? -7.976 -1.818 18.663 1.00 85.44 340 TYR A C 1
ATOM 2687 O O . TYR A 1 340 ? -6.801 -1.989 19.022 1.00 85.44 340 TYR A O 1
ATOM 2695 N N . PRO A 1 341 ? -8.717 -2.808 18.101 1.00 78.19 341 PRO A N 1
ATOM 2696 C CA . PRO A 1 341 ? -8.159 -4.096 17.715 1.00 78.19 341 PRO A CA 1
ATOM 2697 C C . PRO A 1 341 ? -6.908 -3.918 16.868 1.00 78.19 341 PRO A C 1
ATOM 2699 O O . PRO A 1 341 ? -6.895 -3.171 15.897 1.00 78.19 341 PRO A O 1
ATOM 2702 N N . SER A 1 342 ? -5.840 -4.590 17.276 1.00 68.50 342 SER A N 1
ATOM 2703 C CA . SER A 1 342 ? -4.533 -4.477 16.624 1.00 68.50 342 SER A CA 1
ATOM 2704 C C . SER A 1 342 ? -4.261 -5.598 15.627 1.00 68.50 342 SER A C 1
ATOM 2706 O O . SER A 1 342 ? -3.239 -5.565 14.958 1.00 68.50 342 SER A O 1
ATOM 2708 N N . SER A 1 343 ? -5.147 -6.589 15.524 1.00 65.75 343 SER A N 1
ATOM 2709 C CA . SER A 1 343 ? -5.049 -7.660 14.540 1.00 65.75 343 SER A CA 1
ATOM 2710 C C . SER A 1 343 ? -6.269 -7.632 13.628 1.00 65.75 343 SER A C 1
ATOM 2712 O O . SER A 1 343 ? -7.413 -7.700 14.074 1.00 65.75 343 SER A O 1
ATOM 2714 N N . LEU A 1 344 ? -6.003 -7.535 12.331 1.00 71.56 344 LEU A N 1
ATOM 2715 C CA . LEU A 1 344 ? -6.983 -7.726 11.275 1.00 71.56 344 LEU A CA 1
ATOM 2716 C C . LEU A 1 344 ? -6.417 -8.817 10.392 1.00 71.56 344 LEU A C 1
ATOM 2718 O O . LEU A 1 344 ? -5.515 -8.555 9.614 1.00 71.56 344 LEU A O 1
ATOM 2722 N N . ARG A 1 345 ? -6.862 -10.061 10.546 1.00 68.06 345 ARG A N 1
ATOM 2723 C CA . ARG A 1 345 ? -6.391 -11.117 9.650 1.00 68.06 345 ARG A CA 1
ATOM 2724 C C . ARG A 1 345 ? -7.141 -11.029 8.336 1.00 68.06 345 ARG A C 1
ATOM 2726 O O . ARG A 1 345 ? -8.369 -10.996 8.329 1.00 68.06 345 ARG A O 1
ATOM 2733 N N . SER A 1 346 ? -6.392 -11.019 7.234 1.00 65.00 346 SER A N 1
ATOM 2734 C CA . SER A 1 346 ? -6.998 -11.159 5.916 1.00 65.00 346 SER A CA 1
ATOM 2735 C C . SER A 1 346 ? -7.762 -12.481 5.851 1.00 65.00 346 SER A C 1
ATOM 2737 O O . SER A 1 346 ? -7.247 -13.528 6.240 1.00 65.00 346 SER A O 1
ATOM 2739 N N . SER A 1 347 ? -8.986 -12.444 5.333 1.00 60.84 347 SER A N 1
ATOM 2740 C CA . SER A 1 347 ? -9.788 -13.644 5.073 1.00 60.84 347 SER A CA 1
ATOM 2741 C C . SER A 1 347 ? -9.258 -14.464 3.888 1.00 60.84 347 SER A C 1
ATOM 2743 O O . SER A 1 347 ? -9.671 -15.605 3.688 1.00 60.84 347 SER A O 1
ATOM 2745 N N . ARG A 1 348 ? -8.317 -13.916 3.104 1.00 66.62 348 ARG A N 1
ATOM 2746 C CA . ARG A 1 348 ? -7.771 -14.529 1.884 1.00 66.62 348 ARG A CA 1
ATOM 2747 C C . ARG A 1 348 ? -6.570 -15.448 2.159 1.00 66.62 348 ARG A C 1
ATOM 2749 O O . ARG A 1 348 ? -5.553 -15.313 1.491 1.00 66.62 348 ARG A O 1
ATOM 2756 N N . ASN A 1 349 ? -6.688 -16.367 3.125 1.00 64.62 349 ASN A N 1
ATOM 2757 C CA . ASN A 1 349 ? -5.669 -17.382 3.463 1.00 64.62 349 ASN A CA 1
ATOM 2758 C C . ASN A 1 349 ? -4.226 -16.830 3.499 1.00 64.62 349 ASN A C 1
ATOM 2760 O O . ASN A 1 349 ? -3.395 -17.243 2.685 1.00 64.62 349 ASN A O 1
ATOM 2764 N N . PRO A 1 350 ? -3.912 -15.883 4.402 1.00 68.75 350 PRO A N 1
ATOM 2765 C CA . PRO A 1 350 ? -2.566 -15.338 4.494 1.00 68.75 350 PRO A CA 1
ATOM 2766 C C . PRO A 1 350 ? -1.546 -16.455 4.774 1.00 68.75 350 PRO A C 1
ATOM 2768 O O . PRO A 1 350 ? -1.890 -17.474 5.387 1.00 68.75 350 PRO A O 1
ATOM 2771 N N . PRO A 1 351 ? -0.286 -16.294 4.328 1.00 73.06 351 PRO A N 1
ATOM 2772 C CA . PRO A 1 351 ? 0.777 -17.213 4.714 1.00 73.06 351 PRO A CA 1
ATOM 2773 C C . PRO A 1 351 ? 0.862 -17.283 6.242 1.00 73.06 351 PRO A C 1
ATOM 2775 O O . PRO A 1 351 ? 0.609 -16.289 6.922 1.00 73.06 351 PRO A O 1
ATOM 2778 N N . LYS A 1 352 ? 1.238 -18.453 6.777 1.00 78.00 352 LYS A N 1
ATOM 2779 C CA . LYS A 1 352 ? 1.452 -18.618 8.222 1.00 78.00 352 LYS A CA 1
ATOM 2780 C C . LYS A 1 352 ? 2.374 -17.516 8.724 1.00 78.00 352 LYS A C 1
ATOM 2782 O O . LYS A 1 352 ? 3.477 -17.370 8.198 1.00 78.00 352 LYS A O 1
ATOM 2787 N N . HIS A 1 353 ? 1.928 -16.795 9.739 1.00 76.69 353 HIS A N 1
ATOM 2788 C CA . HIS A 1 353 ? 2.688 -15.722 10.348 1.00 76.69 353 HIS A CA 1
ATOM 2789 C C . HIS A 1 353 ? 3.013 -16.093 11.788 1.00 76.69 353 HIS A C 1
ATOM 2791 O O . HIS A 1 353 ? 2.173 -16.622 12.511 1.00 76.69 353 HIS A O 1
ATOM 2797 N N . SER A 1 354 ? 4.205 -15.757 12.260 1.00 74.56 354 SER A N 1
ATOM 2798 C CA . SER A 1 354 ? 4.562 -15.873 13.688 1.00 74.56 354 SER A CA 1
ATOM 2799 C C . SER A 1 354 ? 3.526 -15.269 14.664 1.00 74.56 354 SER A C 1
ATOM 2801 O O . SER A 1 354 ? 3.317 -15.783 15.762 1.00 74.56 354 SER A O 1
ATOM 2803 N N . LEU A 1 355 ? 2.833 -14.202 14.248 1.00 68.31 355 LEU A N 1
ATOM 2804 C CA . LEU A 1 355 ? 1.804 -13.502 15.011 1.00 68.31 355 LEU A CA 1
ATOM 2805 C C . LEU A 1 355 ? 0.507 -14.312 15.127 1.00 68.31 355 LEU A C 1
ATOM 2807 O O . LEU A 1 355 ? -0.394 -13.912 15.855 1.00 68.31 355 LEU A O 1
ATOM 2811 N N . ASP A 1 356 ? 0.374 -15.422 14.399 1.00 71.00 356 ASP A N 1
ATOM 2812 C CA . ASP A 1 356 ? -0.737 -16.360 14.583 1.00 71.00 356 ASP A CA 1
ATOM 2813 C C . ASP A 1 356 ? -0.594 -17.139 15.896 1.00 71.00 356 ASP A C 1
ATOM 2815 O O . ASP A 1 356 ? -1.587 -17.590 16.462 1.00 71.00 356 ASP A O 1
ATOM 2819 N N . LEU A 1 357 ? 0.640 -17.284 16.390 1.00 65.12 357 LEU A N 1
ATOM 2820 C CA . LEU A 1 357 ? 0.959 -18.025 17.611 1.00 65.12 357 LEU A CA 1
ATOM 2821 C C . LEU A 1 357 ? 1.224 -17.105 18.808 1.00 65.12 357 LEU A C 1
ATOM 2823 O O . LEU A 1 357 ? 1.104 -17.542 19.953 1.00 65.12 357 LEU A O 1
ATOM 2827 N N . HIS A 1 358 ? 1.562 -15.837 18.560 1.00 60.62 358 HIS A N 1
ATOM 2828 C CA . HIS A 1 358 ? 1.934 -14.884 19.599 1.00 60.62 358 HIS A CA 1
ATOM 2829 C C . HIS A 1 358 ? 1.140 -13.577 19.481 1.00 60.62 358 HIS A C 1
ATOM 2831 O O . HIS A 1 358 ? 1.141 -12.961 18.413 1.00 60.62 358 HIS A O 1
ATOM 2837 N N . PRO A 1 359 ? 0.493 -13.105 20.566 1.00 60.19 359 PRO A N 1
ATOM 2838 C CA . PRO A 1 359 ? -0.137 -11.794 20.559 1.00 60.19 359 PRO A CA 1
ATOM 2839 C C . PRO A 1 359 ? 0.912 -10.707 20.307 1.00 60.19 359 PRO A C 1
ATOM 2841 O O . PRO A 1 359 ? 2.040 -10.779 20.802 1.00 60.19 359 PRO A O 1
ATOM 2844 N N . LEU A 1 360 ? 0.529 -9.690 19.532 1.00 62.53 360 LEU A N 1
ATOM 2845 C CA . LEU A 1 360 ? 1.364 -8.522 19.263 1.00 62.53 360 LEU A CA 1
ATOM 2846 C C . LEU A 1 360 ? 1.857 -7.918 20.585 1.00 62.53 360 LEU A C 1
ATOM 2848 O O . LEU A 1 360 ? 1.048 -7.489 21.408 1.00 62.53 360 LEU A O 1
ATOM 2852 N N . ARG A 1 361 ? 3.183 -7.837 20.766 1.00 58.31 361 ARG A N 1
ATOM 2853 C CA . ARG A 1 361 ? 3.795 -7.181 21.939 1.00 58.31 361 ARG A CA 1
ATOM 2854 C C . ARG A 1 361 ? 3.420 -5.698 22.037 1.00 58.31 361 ARG A C 1
ATOM 2856 O O . ARG A 1 361 ? 3.394 -5.147 23.132 1.00 58.31 361 ARG A O 1
ATOM 2863 N N . HIS A 1 362 ? 3.093 -5.068 20.906 1.00 65.62 362 HIS A N 1
ATOM 2864 C CA . HIS A 1 362 ? 2.670 -3.672 20.832 1.00 65.62 362 HIS A CA 1
ATOM 2865 C C . HIS A 1 362 ? 1.363 -3.539 20.045 1.00 65.62 362 HIS A C 1
ATOM 2867 O O . HIS A 1 362 ? 1.257 -4.005 18.912 1.00 65.62 362 HIS A O 1
ATOM 2873 N N . SER A 1 363 ? 0.374 -2.839 20.605 1.00 76.62 363 SER A N 1
ATOM 2874 C CA . SER A 1 363 ? -0.885 -2.537 19.911 1.00 76.62 363 SER A CA 1
ATOM 2875 C C . SER A 1 363 ? -0.643 -1.629 18.710 1.00 76.62 363 SER A C 1
ATOM 2877 O O . SER A 1 363 ? 0.123 -0.671 18.855 1.00 76.62 363 SER A O 1
ATOM 2879 N N . SER A 1 364 ? -1.258 -1.912 17.556 1.00 84.44 364 SER A N 1
ATOM 2880 C CA . SER A 1 364 ? -1.122 -1.124 16.318 1.00 84.44 364 SER A CA 1
ATOM 2881 C C . SER A 1 364 ? -1.355 0.364 16.585 1.00 84.44 364 SER A C 1
ATOM 2883 O O . SER A 1 364 ? -2.254 0.731 17.351 1.00 84.44 364 SER A O 1
ATOM 2885 N N . GLN A 1 365 ? -0.536 1.205 15.949 1.00 89.69 365 GLN A N 1
ATOM 2886 C CA . GLN A 1 365 ? -0.685 2.665 15.935 1.00 89.69 365 GLN A CA 1
ATOM 2887 C C . GLN A 1 365 ? -1.699 3.127 14.886 1.00 89.69 365 GLN A C 1
ATOM 2889 O O . GLN A 1 365 ? -1.851 4.326 14.648 1.00 89.69 365 GLN A O 1
ATOM 2894 N N . LEU A 1 366 ? -2.396 2.183 14.259 1.00 92.56 366 LEU A N 1
ATOM 2895 C CA . LEU A 1 366 ? -3.366 2.436 13.219 1.00 92.56 366 LEU A CA 1
ATOM 2896 C C . LEU A 1 366 ? -4.760 2.002 13.652 1.00 92.56 366 LEU A C 1
ATOM 2898 O O . LEU A 1 366 ? -4.955 1.040 14.397 1.00 92.56 366 LEU A O 1
ATOM 2902 N N . ILE A 1 367 ? -5.740 2.732 13.141 1.00 92.94 367 ILE A N 1
ATOM 2903 C CA . ILE A 1 367 ? -7.138 2.325 13.103 1.00 92.94 367 ILE A CA 1
ATOM 2904 C C . ILE A 1 367 ? -7.450 2.041 11.647 1.00 92.94 367 ILE A C 1
ATOM 2906 O O . ILE A 1 367 ? -7.361 2.929 10.800 1.00 92.94 367 ILE A O 1
ATOM 2910 N N . ASN A 1 368 ? -7.778 0.788 11.373 1.00 93.06 368 ASN A N 1
ATOM 2911 C CA . ASN A 1 368 ? -7.932 0.253 10.032 1.00 93.06 368 ASN A CA 1
ATOM 2912 C C . ASN A 1 368 ? -9.395 -0.133 9.829 1.00 93.06 368 ASN A C 1
ATOM 2914 O O . ASN A 1 368 ? -9.923 -0.954 10.573 1.00 93.06 368 ASN A O 1
ATOM 2918 N N . ILE A 1 369 ? -10.039 0.471 8.838 1.00 90.88 369 ILE A N 1
ATOM 2919 C CA . ILE A 1 369 ? -11.471 0.342 8.572 1.00 90.88 369 ILE A CA 1
ATOM 2920 C C . ILE A 1 369 ? -11.629 -0.268 7.186 1.00 90.88 369 ILE A C 1
ATOM 2922 O O . ILE A 1 369 ? -11.149 0.319 6.219 1.00 90.88 369 ILE A O 1
ATOM 2926 N N . GLN A 1 370 ? -12.273 -1.428 7.085 1.00 89.94 370 GLN A N 1
ATOM 2927 C CA . GLN A 1 370 ? -12.591 -2.025 5.789 1.00 89.94 370 GLN A CA 1
ATOM 2928 C C . GLN A 1 370 ? -13.729 -1.249 5.117 1.00 89.94 370 GLN A C 1
ATOM 2930 O O . GLN A 1 370 ? -14.676 -0.834 5.787 1.00 89.94 370 GLN A O 1
ATOM 2935 N N . VAL A 1 371 ? -13.610 -1.029 3.810 1.00 84.12 371 VAL A N 1
ATOM 2936 C CA . VAL A 1 371 ? -14.676 -0.471 2.976 1.00 84.12 371 VAL A CA 1
ATOM 2937 C C . VAL A 1 371 ? -15.376 -1.640 2.287 1.00 84.12 371 VAL A C 1
ATOM 2939 O O . VAL A 1 371 ? -14.747 -2.331 1.485 1.00 84.12 371 VAL A O 1
ATOM 2942 N N . ASP A 1 372 ? -16.645 -1.859 2.630 1.00 65.31 372 ASP A N 1
ATOM 2943 C CA . ASP A 1 372 ? -17.499 -2.901 2.042 1.00 65.31 372 ASP A CA 1
ATOM 2944 C C . ASP A 1 372 ? -18.328 -2.386 0.859 1.00 65.31 372 ASP A C 1
ATOM 2946 O O . ASP A 1 372 ? -18.844 -1.242 0.940 1.00 65.31 372 ASP A O 1
#

Organism: NCBI:txid2664923

Foldseek 3Di:
DDDPPPDPPDPPQDPVNVVVVVVVCVLPQPPVLLVLCLFFVFKWKFFDCVVVVVVPPDPDPDDPDPDDPVVVVVVVVVVVVVVVVDDDDDDDDDDDDDDDDDDDDDDPDDPDPPDFDPPQVPTDADDLVLPRQEIEMDTLCLVCVPDDSVPRDGDQQEEEEAEDDDDFDADPVRHTDDDDARHWYQYPVRDIDGQPDHSVSVSQRSLVCVLALGRTYDDLSHRADPDDPPDDVVSVVRNSSNVSNLLVSLLSHLAYEYEWAAEDADQLLVVLVVLVVVQVVVDPPDDRPDDDVSSVVSPVVVVVSVVPTCSVVDPCSVSSDVSNDQRYKYKHFYHPPHDDASHDHRPPPHGDHPCVVPPRPDRRRIDIGGDD